Protein AF-A0A2H3DL60-F1 (afdb_monomer_lite)

Secondary structure (DSSP, 8-state):
-----SEEEEE--S--S-HHHHHHHHHHH-TTEEEEE-SSTT---EEEEEEPSSTT-EEEEEEE-TTGGGPPPPPSTTPEEEE-SSSS-EEEE--HHHHHHHHHHHHHHHHH-S-HHHHTTHHHHHHHHHHHHHHHHH-TT-----TTS-HHHHHHHHHHHHHHHHH-GGGHHHHTT---GGGSSS--

Foldseek 3Di:
DPDDAQADEDEDPPDPDDQQRVLVVVCVVDVQKDWDCDPPPPDPHTWIWGHDPDDPRIHTYHYDYDPVLPQHHDDPVQFDWDQDPVDNDIDTDDQLVSVLLSLLSQLVCLCPDPDPVSVVCNVVSLVVNLVSLVVVQPPPPRDDPDPRPDVVSVVSSVVSVVVSCVVVVVCVVSVVVDDYPPPPPPDD

Organism: Armillaria gallica (NCBI:txid47427)

Structure (mmCIF, N/CA/C/O backbone):
data_AF-A0A2H3DL60-F1
#
_entry.id   AF-A0A2H3DL60-F1
#
loop_
_atom_site.group_PDB
_atom_site.id
_atom_site.type_symbol
_atom_site.label_atom_id
_atom_site.label_alt_id
_atom_site.label_comp_id
_atom_site.label_asym_id
_atom_site.label_entity_id
_atom_site.label_seq_id
_atom_site.pdbx_PDB_ins_code
_atom_site.Cartn_x
_atom_site.Cartn_y
_atom_site.Ca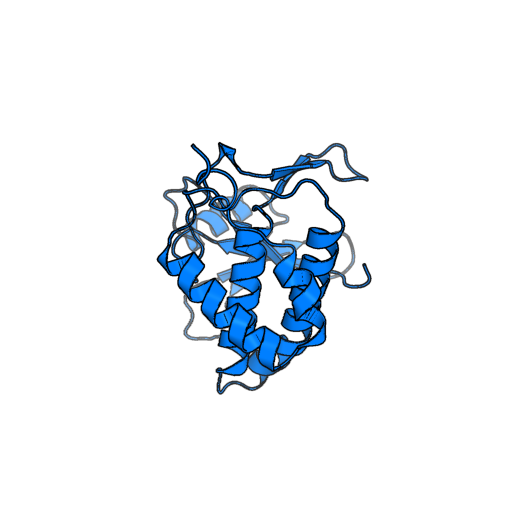rtn_z
_atom_site.occupancy
_atom_site.B_iso_or_equiv
_atom_site.auth_seq_id
_atom_site.auth_comp_id
_atom_site.auth_asym_id
_atom_site.auth_atom_id
_atom_site.pdbx_PDB_model_num
ATOM 1 N N . MET A 1 1 ? -1.488 18.584 3.790 1.00 51.38 1 MET A N 1
ATOM 2 C CA . MET A 1 1 ? -0.685 17.349 3.630 1.00 51.38 1 MET A CA 1
ATOM 3 C C . MET A 1 1 ? 0.784 17.729 3.718 1.00 51.38 1 MET A C 1
ATOM 5 O O . MET A 1 1 ? 1.176 18.610 2.969 1.00 51.38 1 MET A O 1
ATOM 9 N N . SER A 1 2 ? 1.575 17.140 4.623 1.00 56.19 2 SER A N 1
ATOM 10 C CA . SER A 1 2 ? 2.986 17.537 4.830 1.00 56.19 2 SER A CA 1
ATOM 11 C C . SER A 1 2 ? 4.016 16.421 4.609 1.00 56.19 2 SER A C 1
ATOM 13 O O . SER A 1 2 ? 5.202 16.652 4.831 1.00 56.19 2 SER A O 1
ATOM 15 N N . ARG A 1 3 ? 3.617 15.224 4.145 1.00 69.06 3 ARG A N 1
ATOM 16 C CA . ARG A 1 3 ? 4.572 14.147 3.828 1.00 69.06 3 ARG A CA 1
ATOM 17 C C . ARG A 1 3 ? 4.707 13.916 2.329 1.00 69.06 3 ARG A C 1
ATOM 19 O O . ARG A 1 3 ? 3.711 13.800 1.622 1.00 69.06 3 ARG A O 1
ATOM 26 N N . SER A 1 4 ? 5.948 13.774 1.875 1.00 73.00 4 SER A N 1
ATOM 27 C CA . SER A 1 4 ? 6.250 13.245 0.546 1.00 73.00 4 SER A CA 1
ATOM 28 C C . SER A 1 4 ? 6.318 11.716 0.631 1.00 73.00 4 SER A C 1
ATOM 30 O O . SER A 1 4 ? 7.104 11.204 1.430 1.00 73.00 4 SER A O 1
ATOM 32 N N . PRO A 1 5 ? 5.482 10.964 -0.106 1.00 76.25 5 PRO A N 1
ATOM 33 C CA . PRO A 1 5 ? 5.603 9.511 -0.164 1.00 76.25 5 PRO A CA 1
ATOM 34 C C . PRO A 1 5 ? 6.917 9.109 -0.850 1.00 76.25 5 PRO A C 1
ATOM 36 O O . PRO A 1 5 ? 7.325 9.726 -1.833 1.00 76.25 5 PRO A O 1
ATOM 39 N N . ASN A 1 6 ? 7.571 8.069 -0.328 1.00 82.81 6 ASN A N 1
ATOM 40 C CA . ASN A 1 6 ? 8.827 7.538 -0.876 1.00 82.81 6 ASN A CA 1
ATOM 41 C C . ASN A 1 6 ? 8.595 6.364 -1.842 1.00 82.81 6 ASN A C 1
ATOM 43 O O . ASN A 1 6 ? 9.491 5.975 -2.598 1.00 82.81 6 ASN A O 1
ATOM 47 N N . ASP A 1 7 ? 7.389 5.806 -1.812 1.00 90.00 7 ASP A N 1
ATOM 48 C CA . ASP A 1 7 ? 6.984 4.605 -2.521 1.00 90.00 7 ASP A CA 1
ATOM 49 C C . ASP A 1 7 ? 5.577 4.745 -3.114 1.00 90.00 7 ASP A C 1
ATOM 51 O O . ASP A 1 7 ? 4.727 5.482 -2.605 1.00 90.00 7 ASP A O 1
ATOM 55 N N . ILE A 1 8 ? 5.345 4.012 -4.201 1.00 91.31 8 ILE A N 1
ATOM 56 C CA . ILE A 1 8 ? 4.039 3.829 -4.829 1.00 91.31 8 ILE A CA 1
ATOM 57 C C . ILE A 1 8 ? 3.714 2.339 -4.806 1.00 91.31 8 ILE A C 1
ATOM 59 O O . ILE A 1 8 ? 4.507 1.513 -5.253 1.00 91.31 8 ILE A O 1
ATOM 63 N N . ASN A 1 9 ? 2.515 2.005 -4.332 1.00 92.12 9 ASN A N 1
ATOM 64 C CA . ASN A 1 9 ? 1.983 0.648 -4.353 1.00 92.12 9 ASN A CA 1
ATOM 65 C C . ASN A 1 9 ? 0.899 0.572 -5.432 1.00 92.12 9 ASN A C 1
ATOM 67 O O . ASN A 1 9 ? -0.096 1.293 -5.360 1.00 92.12 9 ASN A O 1
ATOM 71 N N . MET A 1 10 ? 1.091 -0.287 -6.430 1.00 93.69 10 MET A N 1
ATOM 72 C CA . MET A 1 10 ? 0.157 -0.481 -7.536 1.00 93.69 10 MET A CA 1
ATOM 73 C C 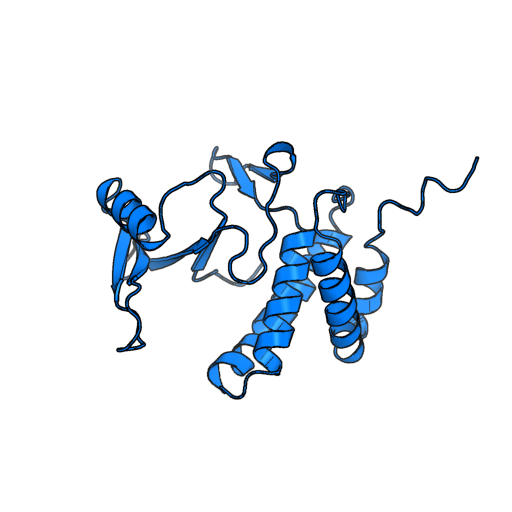. MET A 1 10 ? -0.463 -1.869 -7.445 1.00 93.69 10 MET A C 1
ATOM 75 O O . MET A 1 10 ? 0.239 -2.874 -7.553 1.00 93.69 10 MET A O 1
ATOM 79 N N . LEU A 1 11 ? -1.783 -1.926 -7.274 1.00 93.56 11 LEU A N 1
ATOM 80 C CA . LEU A 1 11 ? -2.527 -3.173 -7.405 1.00 93.56 11 LEU A CA 1
ATOM 81 C C . LEU A 1 11 ? -2.729 -3.477 -8.890 1.00 93.56 11 LEU A C 1
ATOM 83 O O . LEU A 1 11 ? -3.389 -2.720 -9.599 1.00 93.56 11 LEU A O 1
ATOM 87 N N . VAL A 1 12 ? -2.168 -4.587 -9.351 1.00 94.12 12 VAL A N 1
ATOM 88 C CA . VAL A 1 12 ? -2.266 -5.038 -10.736 1.00 94.12 12 VAL A CA 1
ATOM 89 C C . VAL A 1 12 ? -3.373 -6.085 -10.834 1.00 94.12 12 VAL A C 1
ATOM 91 O O . VAL A 1 12 ? -3.362 -7.093 -10.127 1.00 94.12 12 VAL A O 1
ATOM 94 N N . LEU A 1 13 ? -4.344 -5.842 -11.711 1.00 91.62 13 LEU A N 1
ATOM 95 C CA . LEU A 1 13 ? -5.509 -6.703 -11.918 1.00 91.62 13 LEU A CA 1
ATOM 96 C C . LEU A 1 13 ? -5.406 -7.424 -13.268 1.00 91.62 13 LEU A C 1
ATOM 98 O O . LEU A 1 13 ? -4.874 -6.869 -14.224 1.00 91.62 13 LEU A O 1
ATOM 102 N N . GLY A 1 14 ? -5.925 -8.655 -13.349 1.00 86.06 14 GLY A N 1
ATOM 103 C CA . GLY A 1 14 ? -6.066 -9.389 -14.619 1.00 86.06 14 GLY A CA 1
ATOM 104 C C . GLY A 1 14 ? -4.755 -9.811 -15.294 1.00 86.06 14 GLY A C 1
ATOM 105 O O . GLY A 1 14 ? -4.746 -10.081 -16.489 1.00 86.06 14 GLY A O 1
ATOM 106 N N . CYS A 1 15 ? -3.648 -9.858 -14.554 1.00 85.25 15 CYS A N 1
ATOM 107 C CA . CYS A 1 15 ? -2.331 -10.195 -15.085 1.00 85.25 15 CYS A CA 1
ATOM 108 C C . CYS A 1 15 ? -1.992 -11.673 -14.842 1.00 85.25 15 CYS A C 1
ATOM 110 O O . CYS A 1 15 ? -2.172 -12.167 -13.730 1.00 85.25 15 CYS A O 1
ATOM 112 N N . SER A 1 16 ? -1.470 -12.361 -15.861 1.00 89.69 16 SER A N 1
ATOM 113 C CA . SER A 1 16 ? -0.959 -13.738 -15.761 1.00 89.69 16 SER A CA 1
ATOM 114 C C . SER A 1 16 ? 0.547 -13.814 -15.478 1.00 89.69 16 SER A C 1
ATOM 116 O O . SER A 1 16 ? 1.078 -14.897 -15.236 1.00 89.69 16 SER A O 1
ATOM 118 N N . PHE A 1 17 ? 1.255 -12.680 -15.503 1.00 93.31 17 PHE A N 1
ATOM 119 C CA . PHE A 1 17 ? 2.686 -12.632 -15.216 1.00 93.31 17 PHE A CA 1
ATOM 120 C C . PHE A 1 17 ? 2.966 -12.731 -13.716 1.00 93.31 17 PHE A C 1
ATOM 122 O O . PHE A 1 17 ? 2.233 -12.196 -12.884 1.00 93.31 17 PHE A O 1
ATOM 129 N N . THR A 1 18 ? 4.101 -13.338 -13.369 1.00 92.62 18 THR A N 1
ATOM 130 C CA . THR A 1 18 ? 4.651 -13.238 -12.011 1.00 92.62 18 THR A CA 1
ATOM 131 C C . THR A 1 18 ? 5.105 -11.804 -11.720 1.00 92.62 18 THR A C 1
ATOM 133 O O . THR A 1 18 ? 5.320 -11.007 -12.638 1.00 92.62 18 THR A O 1
ATOM 136 N N . GLN A 1 19 ? 5.302 -11.462 -10.439 1.00 92.88 19 GLN A N 1
ATOM 137 C CA . GLN A 1 19 ? 5.755 -10.113 -10.062 1.00 92.88 19 GLN A CA 1
ATOM 138 C C . GLN A 1 19 ? 7.098 -9.781 -10.719 1.00 92.88 19 GLN A C 1
ATOM 140 O O . GLN A 1 19 ? 7.275 -8.680 -11.231 1.00 92.88 19 GLN A O 1
ATOM 145 N N . GLU A 1 20 ? 8.033 -10.733 -10.742 1.00 93.88 20 GLU A N 1
ATOM 146 C CA . GLU A 1 20 ? 9.354 -10.529 -11.342 1.00 93.88 20 GLU A CA 1
ATOM 147 C C . GLU A 1 20 ? 9.292 -10.401 -12.864 1.00 93.88 20 GLU A C 1
ATOM 149 O O . GLU A 1 20 ? 9.993 -9.565 -13.433 1.00 93.88 20 GLU A O 1
ATOM 154 N N . GLU A 1 21 ? 8.430 -11.171 -13.529 1.00 95.50 21 GLU A N 1
ATOM 155 C CA . GLU A 1 21 ? 8.254 -11.062 -14.977 1.00 95.50 21 GLU A CA 1
ATOM 156 C C . GLU A 1 21 ? 7.638 -9.714 -15.366 1.00 95.50 21 GLU A C 1
ATOM 158 O O . GLU A 1 21 ? 8.138 -9.028 -16.260 1.00 95.50 21 GLU A O 1
ATOM 163 N N . LEU A 1 22 ? 6.611 -9.270 -14.635 1.00 96.12 22 LEU A N 1
ATOM 164 C CA . LEU A 1 22 ? 6.003 -7.964 -14.865 1.00 96.12 22 LEU A CA 1
ATOM 165 C C . LEU A 1 22 ? 7.008 -6.825 -14.640 1.00 96.12 22 LEU A C 1
ATOM 167 O O . LEU A 1 22 ? 7.087 -5.905 -15.452 1.00 96.12 22 LEU A O 1
ATOM 171 N N . LYS A 1 23 ? 7.826 -6.904 -13.585 1.00 96.56 23 LYS A N 1
ATOM 172 C CA . LYS A 1 23 ? 8.898 -5.933 -13.324 1.00 96.56 23 LYS A CA 1
ATOM 173 C C . LYS A 1 23 ? 9.885 -5.832 -14.489 1.00 96.56 23 LYS A C 1
ATOM 175 O O . LYS A 1 23 ? 10.227 -4.723 -14.891 1.00 96.56 23 LYS A O 1
ATOM 180 N N . ARG A 1 24 ? 10.328 -6.963 -15.055 1.00 96.81 24 ARG A N 1
ATOM 181 C CA . ARG A 1 24 ? 11.231 -6.970 -16.224 1.00 96.81 24 ARG A CA 1
ATOM 182 C C . ARG A 1 24 ? 10.587 -6.309 -17.437 1.00 96.81 24 ARG A C 1
ATOM 184 O O . ARG A 1 24 ? 11.242 -5.516 -18.104 1.00 96.81 24 ARG A O 1
ATOM 191 N N . ARG A 1 25 ? 9.303 -6.579 -17.683 1.00 96.56 25 ARG A N 1
ATOM 192 C CA . ARG A 1 25 ? 8.546 -5.963 -18.783 1.00 96.56 25 ARG A CA 1
ATOM 193 C C . ARG A 1 25 ? 8.404 -4.456 -18.619 1.00 96.56 25 ARG A C 1
ATOM 195 O O . ARG A 1 25 ? 8.605 -3.733 -19.586 1.00 96.56 25 ARG A O 1
ATOM 202 N N . VAL A 1 26 ? 8.126 -3.976 -17.406 1.00 96.75 26 VAL A N 1
ATOM 203 C CA . VAL A 1 26 ? 8.063 -2.534 -17.111 1.00 96.75 26 VAL A CA 1
ATOM 204 C C . VAL A 1 26 ? 9.403 -1.850 -17.403 1.00 96.75 26 VAL A C 1
ATOM 206 O O . VAL A 1 26 ? 9.423 -0.805 -18.047 1.00 96.75 26 VAL A O 1
ATOM 209 N N . VAL A 1 27 ? 10.521 -2.456 -16.992 1.00 97.62 27 VAL A N 1
ATOM 210 C CA . VAL A 1 27 ? 11.871 -1.931 -17.273 1.00 97.62 27 VAL A CA 1
ATOM 211 C C . VAL A 1 27 ? 12.195 -1.952 -18.765 1.00 97.62 27 VAL A C 1
ATOM 213 O O . VAL A 1 27 ? 12.752 -0.988 -19.279 1.00 97.62 27 VAL A O 1
ATOM 216 N N . ALA A 1 28 ? 11.830 -3.026 -19.468 1.00 97.62 28 ALA A N 1
ATOM 217 C CA . ALA A 1 28 ? 12.034 -3.130 -20.911 1.00 97.62 28 ALA A CA 1
ATOM 218 C C . ALA A 1 28 ? 11.205 -2.096 -21.691 1.00 97.62 28 ALA A C 1
ATOM 220 O O . ALA A 1 28 ? 11.668 -1.572 -22.698 1.00 97.62 28 ALA A O 1
ATOM 221 N N . ALA A 1 29 ? 9.997 -1.782 -21.216 1.00 97.50 29 ALA A N 1
ATOM 222 C CA . ALA A 1 29 ? 9.111 -0.811 -21.848 1.00 97.50 29 ALA A CA 1
ATOM 223 C C . ALA A 1 29 ? 9.515 0.647 -21.576 1.00 97.50 29 ALA A C 1
ATOM 225 O O . ALA A 1 29 ? 9.212 1.526 -22.379 1.00 97.50 29 ALA A O 1
ATOM 226 N N . ASN A 1 30 ? 10.160 0.932 -20.440 1.00 96.88 30 ASN A N 1
ATOM 227 C CA . ASN A 1 30 ? 10.539 2.290 -20.073 1.00 96.88 30 ASN A CA 1
ATOM 228 C C . ASN A 1 30 ? 11.826 2.313 -19.237 1.00 96.88 30 ASN A C 1
ATOM 230 O O . ASN A 1 30 ? 11.851 1.909 -18.073 1.00 96.88 30 ASN A O 1
ATOM 234 N N . VAL A 1 31 ? 12.874 2.896 -19.824 1.00 95.12 31 VAL A N 1
ATOM 235 C CA . VAL A 1 31 ? 14.224 2.987 -19.249 1.00 95.12 31 VAL A CA 1
ATOM 236 C C . VAL A 1 31 ? 14.312 3.815 -17.965 1.00 95.12 31 VAL A C 1
ATOM 238 O O . VAL A 1 31 ? 15.310 3.726 -17.254 1.00 95.12 31 VAL A O 1
ATOM 241 N N . SER A 1 32 ? 13.293 4.612 -17.631 1.00 96.31 32 SER A N 1
ATOM 242 C CA . SER A 1 32 ? 13.212 5.315 -16.343 1.00 96.31 32 SER A CA 1
ATOM 243 C C . SER A 1 32 ? 12.976 4.358 -15.177 1.00 96.31 32 SER A C 1
ATOM 245 O O . SER A 1 32 ? 13.286 4.704 -14.035 1.00 96.31 32 SER A O 1
ATOM 247 N N . PHE A 1 33 ? 12.476 3.151 -15.445 1.00 97.56 33 PHE A N 1
ATOM 248 C CA . PHE A 1 33 ? 12.380 2.087 -14.458 1.00 97.56 33 PHE A CA 1
ATOM 249 C C . PHE A 1 33 ? 13.656 1.246 -14.422 1.00 97.56 33 PHE A C 1
ATOM 251 O O . PHE A 1 33 ? 14.317 1.029 -15.434 1.00 97.56 33 PHE A O 1
ATOM 258 N N . TYR A 1 34 ? 14.007 0.748 -13.240 1.00 97.50 34 TYR A N 1
ATOM 259 C CA . TYR A 1 34 ? 15.161 -0.127 -13.054 1.00 97.50 34 TYR A CA 1
ATOM 260 C C . TYR A 1 34 ? 14.987 -1.036 -11.832 1.00 97.50 34 TYR A C 1
ATOM 262 O O . TYR A 1 34 ? 14.135 -0.802 -10.974 1.00 97.50 34 TYR A O 1
ATOM 270 N N . LEU A 1 35 ? 15.792 -2.100 -11.765 1.00 97.19 35 LEU A N 1
ATOM 271 C CA . LEU A 1 35 ? 15.727 -3.107 -10.705 1.00 97.19 35 LEU A CA 1
ATOM 272 C C . LEU A 1 35 ? 16.965 -3.061 -9.819 1.00 97.19 35 LEU A C 1
ATOM 274 O O . LEU A 1 35 ? 18.087 -3.005 -10.315 1.00 97.19 35 LEU A O 1
ATOM 278 N N . ILE A 1 36 ? 16.753 -3.164 -8.510 1.00 95.69 36 ILE A N 1
ATOM 279 C CA . ILE A 1 36 ? 17.814 -3.307 -7.507 1.00 95.69 36 ILE A CA 1
ATOM 280 C C . ILE A 1 36 ? 17.598 -4.627 -6.764 1.00 95.69 36 ILE A C 1
ATOM 282 O O . ILE A 1 36 ? 16.463 -4.963 -6.426 1.00 95.69 36 ILE A O 1
ATOM 286 N N . ALA A 1 37 ? 18.662 -5.391 -6.512 1.00 94.12 37 ALA A N 1
ATOM 287 C CA . ALA A 1 37 ? 18.569 -6.603 -5.698 1.00 94.12 37 ALA A CA 1
ATOM 288 C C . ALA A 1 37 ? 18.046 -6.286 -4.285 1.00 94.12 37 ALA A C 1
ATOM 290 O O . ALA A 1 37 ? 18.271 -5.197 -3.750 1.00 94.12 37 ALA A O 1
ATOM 291 N N . SER A 1 38 ? 17.319 -7.224 -3.677 1.00 90.56 38 SER A N 1
ATOM 292 C CA . SER A 1 38 ? 16.885 -7.066 -2.289 1.00 90.56 38 SER A CA 1
ATOM 293 C C . SER A 1 38 ? 18.088 -6.920 -1.350 1.00 90.56 38 SER A C 1
ATOM 295 O O . SER A 1 38 ? 19.140 -7.512 -1.572 1.00 90.56 38 SER A O 1
ATOM 297 N N . LYS A 1 39 ? 17.917 -6.168 -0.255 1.00 88.25 39 LYS A N 1
ATOM 298 C CA . LYS A 1 39 ? 18.921 -6.108 0.823 1.00 88.25 39 LYS A CA 1
ATOM 299 C C . LYS A 1 39 ? 19.087 -7.453 1.538 1.00 88.25 39 LYS A C 1
ATOM 301 O O . LYS A 1 39 ? 20.101 -7.675 2.187 1.00 88.25 39 LYS A O 1
ATOM 306 N N . ASN A 1 40 ? 18.081 -8.325 1.462 1.00 87.00 40 ASN A N 1
ATOM 307 C CA . ASN A 1 40 ? 18.187 -9.687 1.963 1.00 87.00 40 ASN A CA 1
ATOM 308 C C . ASN A 1 40 ? 18.935 -10.537 0.931 1.00 87.00 40 ASN A C 1
ATOM 310 O O . ASN A 1 40 ? 18.403 -10.783 -0.148 1.00 87.00 40 ASN A O 1
ATOM 314 N N . ILE A 1 41 ? 20.128 -11.011 1.284 1.00 85.38 41 ILE A N 1
ATOM 315 C CA . ILE A 1 41 ? 20.984 -11.818 0.402 1.00 85.38 41 ILE A CA 1
ATOM 316 C C . ILE A 1 41 ? 20.339 -13.141 -0.039 1.00 85.38 41 ILE A C 1
ATOM 318 O O . ILE A 1 41 ? 20.702 -13.676 -1.080 1.00 85.38 41 ILE A O 1
ATOM 322 N N . TYR A 1 42 ? 19.359 -13.644 0.715 1.00 90.12 42 TYR A N 1
ATOM 323 C CA . TYR A 1 42 ? 18.624 -14.870 0.389 1.00 90.12 42 TYR A CA 1
ATOM 324 C C . TYR A 1 42 ? 17.367 -14.612 -0.449 1.00 90.12 42 TYR A C 1
ATOM 326 O O . TYR A 1 42 ? 16.699 -15.551 -0.879 1.00 90.12 42 TYR A O 1
ATOM 334 N N . ALA A 1 43 ? 16.996 -13.348 -0.663 1.00 88.44 43 ALA A N 1
ATOM 335 C CA . ALA A 1 43 ? 15.829 -13.018 -1.461 1.00 88.44 43 ALA A CA 1
ATOM 336 C C . ALA A 1 43 ? 16.164 -13.065 -2.956 1.00 88.44 43 ALA A C 1
ATOM 338 O O . ALA A 1 43 ? 17.034 -12.349 -3.443 1.00 88.44 43 ALA A O 1
ATOM 339 N N . THR A 1 44 ? 15.401 -13.862 -3.699 1.00 89.94 44 THR A N 1
ATOM 340 C CA . THR A 1 44 ? 15.538 -14.009 -5.156 1.00 89.94 44 THR A CA 1
ATOM 341 C C . THR A 1 44 ? 14.830 -12.905 -5.946 1.00 89.94 44 THR A C 1
ATOM 343 O O . THR A 1 44 ? 15.013 -12.794 -7.158 1.00 89.94 44 THR A O 1
ATOM 346 N N . TYR A 1 45 ? 14.026 -12.072 -5.275 1.00 90.56 45 TYR A N 1
ATOM 347 C CA . TYR A 1 45 ? 13.279 -10.989 -5.907 1.00 90.56 45 TYR A CA 1
ATOM 348 C C . TYR A 1 45 ? 14.112 -9.709 -6.043 1.00 90.56 45 TYR A C 1
ATOM 350 O O . TYR A 1 45 ? 14.961 -9.391 -5.203 1.00 90.56 45 TYR A O 1
ATOM 358 N N . LYS A 1 46 ? 13.804 -8.913 -7.071 1.00 94.38 46 LYS A N 1
ATOM 359 C CA . LYS A 1 46 ? 14.341 -7.557 -7.235 1.00 94.38 46 LYS A CA 1
ATOM 360 C C . LYS A 1 46 ? 13.288 -6.503 -6.900 1.00 94.38 46 LYS A C 1
ATOM 362 O O . LYS A 1 46 ? 12.086 -6.695 -7.080 1.00 94.38 46 LYS A O 1
ATOM 367 N N . VAL A 1 47 ? 13.734 -5.364 -6.390 1.00 95.38 47 VAL A N 1
ATOM 368 C CA . VAL A 1 47 ? 12.893 -4.204 -6.088 1.00 95.38 47 VAL A CA 1
ATOM 369 C C . VAL A 1 47 ? 12.856 -3.298 -7.312 1.00 95.38 47 VAL A C 1
ATOM 371 O O . VAL A 1 47 ? 13.909 -2.947 -7.843 1.00 95.38 47 VAL A O 1
ATOM 374 N N . LEU A 1 48 ? 11.655 -2.926 -7.752 1.00 97.56 48 LEU A N 1
ATOM 375 C CA . LEU A 1 48 ? 11.452 -2.000 -8.862 1.00 97.56 48 LEU A CA 1
ATOM 376 C C . LEU A 1 48 ? 11.528 -0.557 -8.361 1.00 97.56 48 LEU A C 1
ATOM 378 O O . LEU A 1 48 ? 10.944 -0.205 -7.335 1.00 97.56 48 LEU A O 1
ATOM 382 N N . TRP A 1 49 ? 12.253 0.268 -9.103 1.00 97.06 49 TRP A N 1
ATOM 383 C CA . TRP A 1 49 ? 12.442 1.685 -8.836 1.00 97.06 49 TRP A CA 1
ATOM 384 C C . TRP A 1 49 ? 12.145 2.503 -10.085 1.00 97.06 49 TRP A C 1
ATOM 386 O O . TRP A 1 49 ? 12.387 2.050 -11.202 1.00 97.06 49 TRP A O 1
ATOM 396 N N . TYR A 1 50 ? 11.655 3.721 -9.883 1.00 96.50 50 TYR A N 1
ATOM 397 C CA . TYR A 1 50 ? 11.446 4.724 -10.919 1.00 96.50 50 TYR A CA 1
ATOM 398 C C . TYR A 1 50 ? 12.356 5.929 -10.675 1.00 96.50 50 TYR A C 1
ATOM 400 O O . TYR A 1 50 ? 12.403 6.454 -9.558 1.00 96.50 50 TYR A O 1
ATOM 408 N N . ARG A 1 51 ? 13.071 6.382 -11.709 1.00 95.44 51 ARG A N 1
ATOM 409 C CA . ARG A 1 51 ? 13.903 7.592 -11.651 1.00 95.44 51 ARG A CA 1
ATOM 410 C C . ARG A 1 51 ? 13.019 8.833 -11.696 1.00 95.44 51 ARG A C 1
ATOM 412 O O . ARG A 1 51 ? 12.307 9.064 -12.668 1.00 95.44 51 ARG A O 1
ATOM 419 N N . LEU A 1 52 ? 13.085 9.641 -10.643 1.00 92.81 52 LEU A N 1
ATOM 420 C CA . LEU A 1 52 ? 12.396 10.927 -10.593 1.00 92.81 52 LEU A CA 1
ATOM 421 C C . LEU A 1 52 ? 13.298 12.021 -11.183 1.00 92.81 52 LEU A C 1
ATOM 423 O O . LEU A 1 52 ? 14.519 11.928 -11.043 1.00 92.81 52 LEU A O 1
ATOM 427 N N . PRO A 1 53 ? 12.727 13.086 -11.773 1.00 90.19 53 PRO A N 1
ATOM 428 C CA . PRO A 1 53 ? 13.503 14.257 -12.158 1.00 90.19 53 PRO A CA 1
ATOM 429 C C . PRO A 1 53 ? 14.289 14.837 -10.970 1.00 90.19 53 PRO A C 1
ATOM 431 O O . PRO A 1 53 ? 13.765 14.968 -9.856 1.00 90.19 53 PRO A O 1
ATOM 434 N N . GLY A 1 54 ? 15.543 15.212 -11.228 1.00 89.44 54 GLY A N 1
ATOM 435 C CA . GLY A 1 54 ? 16.468 15.770 -10.240 1.00 89.44 54 GLY A CA 1
ATOM 436 C C . GLY A 1 54 ? 17.576 14.806 -9.806 1.00 89.44 54 GLY A C 1
ATOM 437 O O . GLY A 1 54 ? 17.551 13.606 -10.078 1.00 89.44 54 GLY A O 1
ATOM 438 N N . TYR A 1 55 ? 18.589 15.348 -9.129 1.00 88.50 55 TYR A N 1
ATOM 439 C CA . TYR A 1 55 ? 19.798 14.601 -8.783 1.00 88.50 55 TYR A CA 1
ATOM 440 C C . TYR A 1 55 ? 19.519 13.469 -7.786 1.00 88.50 55 TYR A C 1
ATOM 442 O O . TYR A 1 55 ? 19.046 13.712 -6.677 1.00 88.50 55 TYR A O 1
ATOM 450 N N . ARG A 1 56 ? 19.839 12.227 -8.186 1.00 86.19 56 ARG A N 1
ATOM 451 C CA . ARG A 1 56 ? 19.730 11.000 -7.367 1.00 86.19 56 ARG A CA 1
ATOM 452 C C . ARG A 1 56 ? 18.355 10.785 -6.719 1.00 86.19 56 ARG A C 1
ATOM 454 O O . ARG A 1 56 ? 18.252 10.166 -5.662 1.00 86.19 56 ARG A O 1
ATOM 461 N N . ARG A 1 57 ? 17.285 11.266 -7.355 1.00 91.44 57 ARG A N 1
ATOM 462 C CA . ARG A 1 57 ? 15.919 11.057 -6.869 1.00 91.44 57 ARG A CA 1
ATOM 463 C C . ARG A 1 57 ? 15.320 9.804 -7.484 1.00 91.44 57 ARG A C 1
ATOM 465 O O . ARG A 1 57 ? 15.402 9.570 -8.689 1.00 91.44 57 ARG A O 1
ATOM 472 N N . SER A 1 58 ? 14.707 8.969 -6.658 1.00 93.50 58 SER A N 1
ATOM 473 C CA . SER A 1 58 ? 14.052 7.745 -7.114 1.00 93.50 58 SER A CA 1
ATOM 474 C C . SER A 1 58 ? 12.907 7.374 -6.184 1.00 93.50 58 SER A C 1
ATOM 476 O O . SER A 1 58 ? 12.925 7.725 -5.006 1.00 93.50 58 SER A O 1
ATOM 478 N N . CYS A 1 59 ? 11.914 6.678 -6.723 1.00 93.88 59 CYS A N 1
ATOM 479 C CA . CYS A 1 59 ? 10.755 6.197 -5.986 1.00 93.88 59 CYS A CA 1
ATOM 480 C C . CYS A 1 59 ? 10.683 4.678 -6.097 1.00 93.88 59 CYS A C 1
ATOM 482 O O . CYS A 1 59 ? 10.846 4.128 -7.189 1.00 93.88 59 CYS A O 1
ATOM 484 N N . LYS A 1 60 ? 10.452 4.000 -4.974 1.00 95.19 60 LYS A N 1
ATOM 485 C CA . LYS A 1 60 ? 10.199 2.560 -4.980 1.00 95.19 60 LYS A CA 1
ATOM 486 C C . LYS A 1 60 ? 8.804 2.299 -5.551 1.00 95.19 60 LYS A C 1
ATOM 488 O O . LYS A 1 60 ? 7.856 2.986 -5.186 1.00 95.19 60 LYS A O 1
ATOM 493 N N . VAL A 1 61 ? 8.671 1.295 -6.412 1.00 96.25 61 VAL A N 1
ATOM 494 C CA . VAL A 1 61 ? 7.385 0.904 -6.998 1.00 96.25 61 VAL A CA 1
ATOM 495 C C . VAL A 1 61 ? 7.100 -0.553 -6.659 1.00 96.25 61 VAL A C 1
ATOM 497 O O . VAL A 1 61 ? 7.785 -1.462 -7.126 1.00 96.25 61 VAL A O 1
ATOM 500 N N . ASP A 1 62 ? 6.083 -0.782 -5.839 1.00 94.31 62 ASP A N 1
ATOM 501 C CA . ASP A 1 62 ? 5.622 -2.116 -5.478 1.00 94.31 62 ASP A CA 1
ATOM 502 C C . ASP A 1 62 ? 4.451 -2.516 -6.381 1.00 94.31 62 ASP A C 1
ATOM 504 O O . ASP A 1 62 ? 3.381 -1.910 -6.347 1.00 94.31 62 ASP A O 1
ATOM 508 N N . LEU A 1 63 ? 4.659 -3.549 -7.200 1.00 94.56 63 LEU A N 1
ATOM 509 C CA . LEU A 1 63 ? 3.610 -4.161 -8.018 1.00 94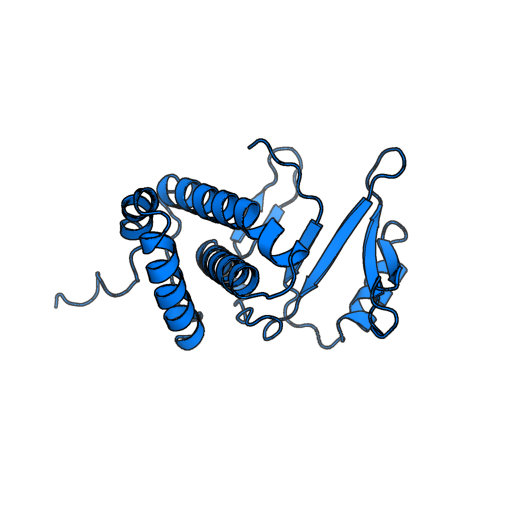.56 63 LEU A CA 1
ATOM 510 C C . LEU A 1 63 ? 2.987 -5.307 -7.227 1.00 94.56 63 LEU A C 1
ATOM 512 O O . LEU A 1 63 ? 3.636 -6.329 -7.003 1.00 94.56 63 LEU A O 1
ATOM 516 N N . LEU A 1 64 ? 1.751 -5.132 -6.778 1.00 93.56 64 LEU A N 1
ATOM 517 C CA . LEU A 1 64 ? 1.047 -6.055 -5.895 1.00 93.56 64 LEU A CA 1
ATOM 518 C C . LEU A 1 64 ? -0.076 -6.755 -6.653 1.00 93.56 64 LEU A C 1
ATOM 520 O O . LEU A 1 64 ? -0.740 -6.146 -7.487 1.00 93.56 64 LEU A O 1
ATOM 524 N N . PHE A 1 65 ? -0.307 -8.025 -6.334 1.00 93.50 65 PHE A N 1
ATOM 525 C CA . PHE A 1 65 ? -1.426 -8.795 -6.872 1.00 93.50 65 PHE A CA 1
ATOM 526 C C . PHE A 1 65 ? -2.426 -9.130 -5.764 1.00 93.50 65 PHE A C 1
ATOM 528 O O . PHE A 1 65 ? -2.019 -9.283 -4.607 1.00 93.50 65 PHE A O 1
ATOM 535 N N . PRO A 1 66 ? -3.720 -9.287 -6.095 1.00 92.50 66 PRO A N 1
ATOM 536 C CA . PRO A 1 66 ? -4.693 -9.841 -5.163 1.00 92.50 66 PRO A CA 1
ATOM 537 C C . PRO A 1 66 ? -4.221 -11.170 -4.556 1.00 92.50 66 PRO A C 1
ATOM 539 O O . PRO A 1 66 ? -3.586 -11.979 -5.228 1.00 92.50 66 PRO A O 1
ATOM 542 N N . GLY A 1 67 ? -4.534 -11.390 -3.282 1.00 88.75 67 GLY A N 1
ATOM 543 C CA . GLY A 1 67 ? -4.110 -12.558 -2.505 1.00 88.75 67 GLY A CA 1
ATOM 544 C C . GLY A 1 67 ? -2.740 -12.404 -1.836 1.00 88.75 67 GLY A C 1
ATOM 545 O O . GLY A 1 67 ? -2.504 -13.007 -0.793 1.00 88.75 67 GLY A O 1
ATOM 546 N N . ILE A 1 68 ? -1.859 -11.542 -2.351 1.00 88.06 68 ILE A N 1
ATOM 547 C CA . ILE A 1 68 ? -0.584 -11.225 -1.694 1.00 88.06 68 ILE A CA 1
ATOM 548 C C . ILE A 1 68 ? -0.844 -10.227 -0.560 1.00 88.06 68 ILE A C 1
ATOM 550 O O . ILE A 1 68 ? -1.571 -9.255 -0.743 1.00 88.06 68 ILE A O 1
ATOM 554 N N . MET A 1 69 ? -0.260 -10.464 0.622 1.00 86.12 69 MET A N 1
ATOM 555 C CA . MET A 1 69 ? -0.458 -9.635 1.828 1.00 86.12 69 MET A CA 1
ATOM 556 C C . MET A 1 69 ? -1.938 -9.442 2.214 1.00 86.12 69 MET A C 1
ATOM 558 O O . MET A 1 69 ? -2.314 -8.410 2.770 1.00 86.12 69 MET A O 1
ATOM 562 N N . ASN A 1 70 ? -2.787 -10.436 1.929 1.00 90.38 70 ASN A N 1
ATOM 563 C CA . ASN A 1 70 ? -4.237 -10.393 2.152 1.00 90.38 70 ASN A CA 1
ATOM 564 C C . ASN A 1 70 ? -4.972 -9.287 1.374 1.00 90.38 70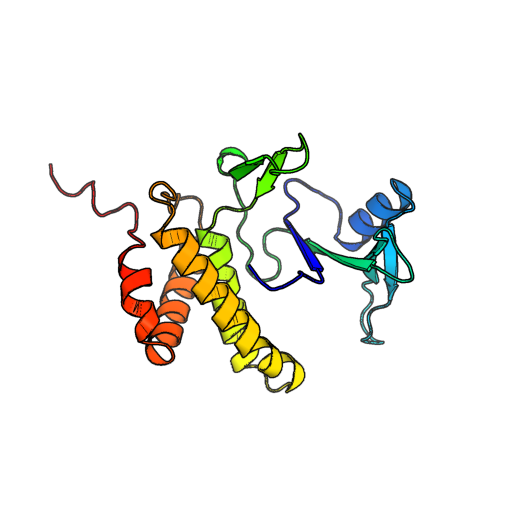 ASN A C 1
ATOM 566 O O . ASN A 1 70 ? -6.082 -8.909 1.746 1.00 90.38 70 ASN A O 1
ATOM 570 N N . ILE A 1 71 ? -4.385 -8.759 0.296 1.00 91.44 71 ILE A N 1
ATOM 571 C CA . ILE A 1 71 ? -5.047 -7.749 -0.532 1.00 91.44 71 ILE A CA 1
ATOM 572 C C . ILE A 1 71 ? -6.229 -8.404 -1.262 1.00 91.44 71 ILE A C 1
ATOM 574 O O . ILE A 1 71 ? -6.019 -9.373 -1.998 1.00 91.44 71 ILE A O 1
ATOM 578 N N . PRO A 1 72 ? -7.472 -7.916 -1.089 1.00 91.06 72 PRO A N 1
ATOM 579 C CA . PRO A 1 72 ? -8.623 -8.508 -1.754 1.00 91.06 72 PRO A CA 1
ATOM 580 C C . PRO A 1 72 ? -8.577 -8.254 -3.263 1.00 91.06 72 PRO A C 1
ATOM 582 O O . PRO A 1 72 ? -7.995 -7.276 -3.738 1.00 91.06 72 PRO A O 1
ATOM 585 N N . ARG A 1 73 ? -9.240 -9.120 -4.034 1.00 91.31 73 ARG A N 1
ATOM 586 C CA . ARG A 1 73 ? -9.503 -8.839 -5.447 1.00 91.31 73 ARG A CA 1
ATOM 587 C C . ARG A 1 73 ? -10.490 -7.681 -5.532 1.00 91.31 73 ARG A C 1
ATOM 589 O O . ARG A 1 73 ? -11.564 -7.754 -4.949 1.00 91.31 73 ARG A O 1
ATOM 596 N N . VAL A 1 74 ? -10.111 -6.633 -6.253 1.00 89.44 74 VAL A N 1
ATOM 597 C CA . VAL A 1 74 ? -10.918 -5.424 -6.441 1.00 89.44 74 VAL A CA 1
ATOM 598 C C . VAL A 1 74 ? -11.585 -5.521 -7.815 1.00 89.44 74 VAL A C 1
ATOM 600 O O . VAL A 1 74 ? -10.862 -5.616 -8.811 1.00 89.44 74 VAL A O 1
ATOM 603 N N . PRO A 1 75 ? -12.927 -5.562 -7.896 1.00 90.00 75 PRO A N 1
ATOM 604 C CA . PRO A 1 75 ? -13.638 -5.422 -9.162 1.00 90.00 75 PRO A CA 1
ATOM 605 C C . PRO A 1 75 ? -13.252 -4.127 -9.890 1.00 90.00 75 PRO A C 1
ATOM 607 O O . PRO A 1 75 ? -12.898 -3.125 -9.272 1.00 90.00 75 PRO A O 1
ATOM 610 N N . THR A 1 76 ? -13.252 -4.140 -11.218 1.00 89.62 76 THR A N 1
ATOM 611 C CA . THR A 1 76 ? -12.780 -2.991 -12.007 1.00 89.62 76 THR A CA 1
ATOM 612 C C . THR A 1 76 ? -13.779 -1.835 -12.035 1.00 89.62 76 THR A C 1
ATOM 614 O O . THR A 1 76 ? -13.376 -0.681 -12.127 1.00 89.62 76 THR A O 1
ATOM 617 N N . ASP A 1 77 ? -15.069 -2.140 -11.919 1.00 87.62 77 ASP A N 1
ATOM 618 C CA . ASP A 1 77 ? -16.205 -1.210 -11.908 1.00 87.62 77 ASP A CA 1
ATOM 619 C C . ASP A 1 77 ? -16.248 -0.306 -10.669 1.00 87.62 77 ASP A C 1
ATOM 621 O O . ASP A 1 77 ? -16.809 0.784 -10.715 1.00 87.62 77 ASP A O 1
ATOM 625 N N . ILE A 1 78 ? -15.597 -0.713 -9.580 1.00 86.69 78 ILE A N 1
ATOM 626 C CA . ILE A 1 78 ? -15.511 0.077 -8.345 1.00 86.69 78 ILE A CA 1
ATOM 627 C C . ILE A 1 78 ? -14.208 0.883 -8.228 1.00 86.69 78 ILE A C 1
ATOM 629 O O . ILE A 1 78 ? -13.987 1.544 -7.210 1.00 86.69 78 ILE A O 1
ATOM 633 N N . ILE A 1 79 ? -13.302 0.794 -9.210 1.00 89.50 79 ILE A N 1
ATOM 634 C CA . ILE A 1 79 ? -12.046 1.551 -9.186 1.00 89.50 79 ILE A CA 1
ATOM 635 C C . ILE A 1 79 ? -12.376 3.038 -9.245 1.00 89.50 79 ILE A C 1
ATOM 637 O O . ILE A 1 79 ? -13.013 3.533 -10.178 1.00 89.50 79 ILE A O 1
ATOM 641 N N . VAL A 1 80 ? -11.897 3.775 -8.247 1.00 88.31 80 VAL A N 1
ATOM 642 C CA . VAL A 1 80 ? -12.148 5.207 -8.149 1.00 88.31 80 VAL A CA 1
ATOM 643 C C . VAL A 1 80 ? -11.188 5.927 -9.079 1.00 88.31 80 VAL A C 1
ATOM 645 O O . VAL A 1 80 ? -9.975 5.819 -8.939 1.00 88.31 80 VAL A O 1
ATOM 648 N N . HIS A 1 81 ? -11.724 6.714 -10.000 1.00 90.69 81 HIS A N 1
ATOM 649 C CA . HIS A 1 81 ? -10.925 7.513 -10.916 1.00 90.69 81 HIS A CA 1
ATOM 650 C C . HIS A 1 81 ? -10.856 8.954 -10.411 1.00 90.69 81 HIS A C 1
ATOM 652 O O . HIS A 1 81 ? -11.880 9.608 -10.198 1.00 90.69 81 HIS A O 1
ATOM 658 N N . ARG A 1 82 ? -9.640 9.458 -10.178 1.00 87.56 82 ARG A N 1
ATOM 659 C CA . ARG A 1 82 ? -9.415 10.841 -9.735 1.00 87.56 82 ARG A CA 1
ATOM 660 C C . ARG A 1 82 ? -8.526 11.579 -10.719 1.00 87.56 82 ARG A C 1
ATOM 662 O O . ARG A 1 82 ? -7.426 11.130 -11.028 1.00 87.56 82 ARG A O 1
ATOM 669 N N . ARG A 1 83 ? -8.995 12.736 -11.180 1.00 89.94 83 ARG A N 1
ATOM 670 C CA . ARG A 1 83 ? -8.194 13.654 -11.989 1.00 89.94 83 ARG A CA 1
ATOM 671 C C . ARG A 1 83 ? -7.138 14.313 -11.108 1.00 89.94 83 ARG A C 1
ATOM 673 O O . ARG A 1 83 ? -7.464 14.820 -10.034 1.00 89.94 83 ARG A O 1
ATOM 680 N N . HIS A 1 84 ? -5.886 14.297 -11.551 1.00 84.12 84 HIS A N 1
ATOM 681 C CA . HIS A 1 84 ? -4.820 15.004 -10.858 1.00 84.12 84 HIS A CA 1
ATOM 682 C C . HIS A 1 84 ? -5.045 16.527 -10.979 1.00 84.12 84 HIS A C 1
ATOM 684 O O . HIS A 1 84 ? -5.349 17.000 -12.073 1.00 84.12 84 HIS A O 1
ATOM 690 N N . PRO A 1 85 ? -4.890 17.327 -9.908 1.00 81.44 85 PRO A N 1
ATOM 691 C CA . PRO A 1 85 ? -5.159 18.768 -9.973 1.00 81.44 85 PRO A CA 1
ATOM 692 C C . PRO A 1 85 ? -4.260 19.517 -10.966 1.00 81.44 85 PRO A C 1
ATOM 694 O O . PRO A 1 85 ? -4.692 20.472 -11.599 1.00 81.44 85 PRO A O 1
ATOM 697 N N . SER A 1 86 ? -3.008 19.075 -11.107 1.00 81.75 86 SER A N 1
ATOM 698 C CA . SER A 1 86 ? -1.973 19.768 -11.896 1.00 81.75 86 SER A CA 1
ATOM 699 C C . SER A 1 86 ? -1.714 19.147 -13.269 1.00 81.75 86 SER A C 1
ATOM 701 O O . SER A 1 86 ? -0.942 19.686 -14.055 1.00 81.75 86 SER A O 1
ATOM 703 N N . HIS A 1 87 ? -2.309 17.990 -13.556 1.00 74.25 87 HIS A N 1
ATOM 704 C CA . HIS A 1 87 ? -2.082 17.258 -14.798 1.00 74.25 87 HIS A CA 1
ATOM 705 C C . HIS A 1 87 ? -3.428 16.748 -15.302 1.00 74.25 87 HIS A C 1
ATOM 707 O O . HIS A 1 87 ? -4.204 16.208 -14.524 1.00 74.25 87 HIS A O 1
ATOM 713 N N . ASN A 1 88 ? -3.704 16.839 -16.605 1.00 80.81 88 ASN A N 1
ATOM 714 C CA . ASN A 1 88 ? -4.937 16.299 -17.204 1.00 80.81 88 ASN A CA 1
ATOM 715 C C . ASN A 1 88 ? -5.025 14.757 -17.166 1.00 80.81 88 ASN A C 1
ATOM 717 O O . ASN A 1 88 ? -5.831 14.159 -17.873 1.00 80.81 88 ASN A O 1
ATOM 721 N N . GLN A 1 89 ? -4.214 14.105 -16.335 1.00 90.12 89 GLN A N 1
ATOM 722 C CA . GLN A 1 89 ? -4.214 12.672 -16.134 1.00 90.12 89 GLN A CA 1
ATOM 723 C C . GLN A 1 89 ? -5.246 12.278 -15.075 1.00 90.12 89 GLN A C 1
ATOM 725 O O . GLN A 1 89 ? -5.336 12.875 -14.000 1.00 90.12 89 GLN A O 1
ATOM 730 N N . THR A 1 90 ? -5.993 11.224 -15.378 1.00 92.19 90 THR A N 1
ATOM 731 C CA . THR A 1 90 ? -6.870 10.549 -14.423 1.00 92.19 90 THR A CA 1
ATOM 732 C C . THR A 1 90 ? -6.156 9.316 -13.891 1.00 92.19 90 THR A C 1
ATOM 734 O O . THR A 1 90 ? -5.645 8.516 -14.671 1.00 92.19 90 THR A O 1
ATOM 737 N N . LEU A 1 91 ? -6.098 9.176 -12.568 1.00 91.88 91 LEU A N 1
ATOM 738 C CA . LEU A 1 91 ? -5.428 8.072 -11.891 1.00 91.88 91 LEU A CA 1
ATOM 739 C C . LEU A 1 91 ? -6.459 7.089 -11.316 1.00 91.88 91 LEU A C 1
ATOM 741 O O . LEU A 1 91 ? -7.405 7.535 -10.653 1.00 91.88 91 LEU A O 1
ATOM 745 N N . PRO A 1 92 ? -6.277 5.774 -11.534 1.00 93.06 92 PRO A N 1
ATOM 746 C CA . PRO A 1 92 ? -7.071 4.748 -10.876 1.00 93.06 92 PRO A CA 1
ATOM 747 C C . PRO A 1 92 ? -6.600 4.576 -9.430 1.00 93.06 92 PRO A C 1
ATOM 749 O O . PRO A 1 92 ? -5.411 4.398 -9.161 1.00 93.06 92 PRO A O 1
ATOM 752 N N . LEU A 1 93 ? -7.538 4.611 -8.491 1.00 90.88 93 LEU A N 1
ATOM 753 C CA . LEU A 1 93 ? -7.302 4.462 -7.062 1.00 90.88 93 LEU A CA 1
ATOM 754 C C . LEU A 1 93 ? -8.167 3.332 -6.511 1.00 90.88 93 LEU A C 1
ATOM 756 O O . LEU A 1 93 ? -9.330 3.160 -6.888 1.00 90.88 93 LEU A O 1
ATOM 760 N N . ILE A 1 94 ? -7.605 2.582 -5.566 1.00 88.88 94 ILE A N 1
ATOM 761 C CA . ILE A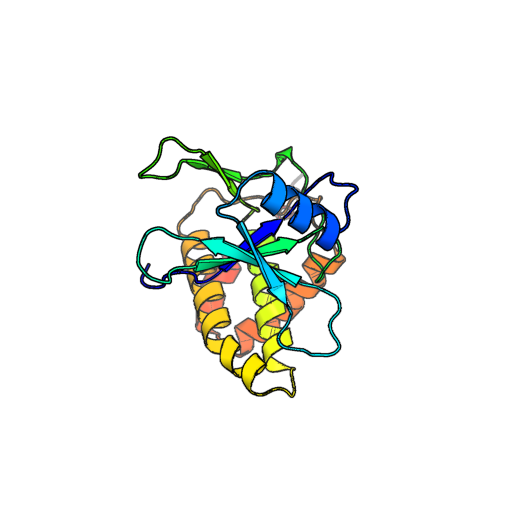 1 94 ? -8.392 1.633 -4.785 1.00 88.88 94 ILE A CA 1
ATOM 762 C C . ILE A 1 94 ? -9.419 2.404 -3.929 1.00 88.88 94 ILE A C 1
ATOM 764 O O . ILE A 1 94 ? -9.104 3.495 -3.437 1.00 88.88 94 ILE A O 1
ATOM 768 N N . PRO A 1 95 ? -10.631 1.862 -3.709 1.00 86.56 95 PRO A N 1
ATOM 769 C CA . PRO A 1 95 ? -11.579 2.457 -2.775 1.00 86.56 95 PRO A CA 1
ATOM 770 C C . PRO A 1 95 ? -10.978 2.672 -1.377 1.00 86.56 95 PRO A C 1
ATOM 772 O O . PRO A 1 95 ? -10.124 1.914 -0.916 1.00 86.56 95 PRO A O 1
ATOM 775 N N . ILE A 1 96 ? -11.450 3.697 -0.665 1.00 86.81 96 ILE A N 1
ATOM 776 C CA . ILE A 1 96 ? -10.850 4.112 0.614 1.00 86.81 96 ILE A CA 1
ATOM 777 C C . ILE A 1 96 ? -10.962 3.045 1.714 1.00 86.81 96 ILE A C 1
ATOM 779 O O . ILE A 1 96 ? -10.065 2.914 2.540 1.00 86.81 96 ILE A O 1
ATOM 783 N N . ILE A 1 97 ? -12.043 2.260 1.724 1.00 86.38 97 ILE A N 1
ATOM 784 C CA . ILE A 1 97 ? -12.300 1.251 2.758 1.00 86.38 97 ILE A CA 1
ATOM 785 C C . ILE A 1 97 ? -11.266 0.119 2.746 1.00 86.38 97 ILE A C 1
ATOM 787 O O . ILE A 1 97 ? -10.621 -0.081 3.775 1.00 86.38 97 ILE A O 1
ATOM 791 N N . PRO A 1 98 ? -11.048 -0.621 1.641 1.00 89.06 98 PRO A N 1
ATOM 792 C CA . PRO A 1 98 ? -10.004 -1.642 1.606 1.00 89.06 98 PRO A CA 1
ATOM 793 C C . PRO A 1 98 ? -8.621 -1.046 1.899 1.00 89.06 98 PRO A C 1
ATOM 795 O O . PRO A 1 98 ? -7.852 -1.673 2.620 1.00 89.06 98 PRO A O 1
ATOM 798 N N . LEU A 1 99 ? -8.325 0.183 1.453 1.00 91.38 99 LEU A N 1
ATOM 799 C CA . LEU A 1 99 ? -7.080 0.871 1.812 1.00 91.38 99 LEU A CA 1
ATOM 800 C C . LEU A 1 99 ? -6.944 1.082 3.329 1.00 91.38 99 LEU A C 1
ATOM 802 O O . LEU A 1 99 ? -5.899 0.779 3.902 1.00 91.38 99 LEU A O 1
ATOM 806 N N . LEU A 1 100 ? -7.999 1.560 3.988 1.00 92.12 100 LEU A N 1
ATOM 807 C CA . LEU A 1 100 ? -8.030 1.770 5.435 1.00 92.12 100 LEU A CA 1
ATOM 808 C C . LEU A 1 100 ? -7.863 0.453 6.208 1.00 92.12 100 LEU A C 1
ATOM 810 O O . LEU A 1 100 ? -7.115 0.398 7.183 1.00 92.12 100 LEU A O 1
ATOM 814 N N . LEU A 1 101 ? -8.507 -0.626 5.754 1.00 92.81 101 LEU A N 1
ATOM 815 C CA . LEU A 1 101 ? -8.367 -1.951 6.365 1.00 92.81 101 LEU A CA 1
ATOM 816 C C . LEU A 1 101 ? -6.959 -2.539 6.175 1.00 92.81 101 LEU A C 1
ATOM 818 O O . LEU A 1 101 ? -6.436 -3.166 7.096 1.00 92.81 101 LEU A O 1
ATOM 822 N N . LEU A 1 102 ? -6.320 -2.298 5.025 1.00 94.44 102 LEU A N 1
ATOM 823 C CA . LEU A 1 102 ? -4.921 -2.670 4.789 1.00 94.44 102 LEU A CA 1
ATOM 824 C C . LEU A 1 102 ? -3.963 -1.875 5.684 1.00 94.44 102 LEU A C 1
ATOM 826 O O . LEU A 1 102 ? -2.997 -2.437 6.192 1.00 94.44 102 LEU A O 1
ATOM 830 N N . LYS A 1 103 ? -4.239 -0.591 5.932 1.00 95.19 103 LYS A N 1
ATOM 831 C CA . LYS A 1 103 ? -3.444 0.221 6.866 1.00 95.19 103 LYS A CA 1
ATOM 832 C C . LYS A 1 103 ? -3.575 -0.261 8.310 1.00 95.19 103 LYS A C 1
ATOM 834 O O . LYS A 1 103 ? -2.568 -0.361 9.001 1.00 95.19 103 LYS A O 1
ATOM 839 N N . LEU A 1 104 ? -4.780 -0.645 8.737 1.00 96.81 104 LEU A N 1
ATOM 840 C CA . LEU A 1 104 ? -4.996 -1.295 10.036 1.00 96.81 104 LEU A CA 1
ATOM 841 C C . LEU A 1 104 ? -4.244 -2.626 10.160 1.00 96.81 104 LEU A C 1
ATOM 843 O O . LEU A 1 104 ? -3.733 -2.936 11.232 1.00 96.81 104 LEU A O 1
ATOM 847 N N . GLN A 1 105 ? -4.184 -3.412 9.081 1.00 96.88 105 GLN A N 1
ATOM 848 C CA . GLN A 1 105 ? -3.383 -4.635 9.051 1.00 96.88 105 GLN A CA 1
ATOM 849 C C . GLN A 1 105 ? -1.900 -4.320 9.230 1.00 96.88 105 GLN A C 1
ATOM 851 O O . GLN A 1 105 ? -1.289 -4.860 10.141 1.00 96.88 105 GLN A O 1
ATOM 856 N N . ALA A 1 106 ? -1.352 -3.402 8.429 1.00 95.44 106 ALA A N 1
ATOM 857 C CA . ALA A 1 106 ? 0.053 -3.015 8.524 1.00 95.44 106 ALA A CA 1
ATOM 858 C C . ALA A 1 106 ? 0.423 -2.521 9.930 1.00 95.44 106 ALA A C 1
ATOM 860 O O . ALA A 1 106 ? 1.438 -2.938 10.471 1.00 95.44 106 ALA A O 1
ATOM 861 N N . TRP A 1 107 ? -0.425 -1.695 10.548 1.00 97.81 107 TRP A N 1
ATOM 862 C CA . TRP A 1 107 ? -0.215 -1.209 11.912 1.00 97.81 107 TRP A CA 1
ATOM 863 C C . TRP A 1 107 ? -0.119 -2.339 12.951 1.00 97.81 107 TRP A C 1
ATOM 865 O O . TRP A 1 107 ? 0.782 -2.317 13.795 1.00 97.81 107 TRP A O 1
ATOM 875 N N . MET A 1 108 ? -1.032 -3.316 12.892 1.00 97.38 108 MET A N 1
ATOM 876 C CA . MET A 1 108 ? -1.040 -4.461 13.808 1.00 97.38 108 MET A CA 1
ATOM 877 C C . MET A 1 108 ? 0.171 -5.366 13.554 1.00 97.38 108 MET A C 1
ATOM 879 O O . MET A 1 108 ? 0.944 -5.608 14.477 1.00 97.38 108 MET A O 1
ATOM 883 N N . ASP A 1 109 ? 0.410 -5.749 12.295 1.00 96.31 109 ASP A N 1
ATOM 884 C CA . ASP A 1 109 ? 1.545 -6.590 11.893 1.00 96.31 109 ASP A CA 1
ATOM 885 C C . ASP A 1 109 ? 2.891 -5.947 12.288 1.00 96.31 109 ASP A C 1
ATOM 887 O O . ASP A 1 109 ? 3.830 -6.625 12.712 1.00 96.31 109 ASP A O 1
ATOM 891 N N . HIS A 1 110 ? 3.008 -4.620 12.158 1.00 96.62 110 HIS A N 1
ATOM 892 C CA . HIS A 1 110 ? 4.202 -3.891 12.571 1.00 96.62 110 HIS A CA 1
ATOM 893 C C . HIS A 1 110 ? 4.394 -3.881 14.085 1.00 96.62 110 HIS A C 1
ATOM 895 O O . HIS A 1 110 ? 5.548 -3.938 14.487 1.00 96.62 110 HIS A O 1
ATOM 901 N N . GLY A 1 111 ? 3.324 -3.824 14.887 1.00 95.06 111 GLY A N 1
ATOM 902 C CA . GLY A 1 111 ? 3.391 -3.831 16.356 1.00 95.06 111 GLY A CA 1
ATOM 903 C C . GLY A 1 111 ? 3.641 -5.196 16.977 1.00 95.06 111 GLY A C 1
ATOM 904 O O . GLY A 1 111 ? 4.237 -5.298 18.043 1.00 95.06 111 GLY A O 1
ATOM 905 N N . GLU A 1 112 ? 3.191 -6.252 16.306 1.00 95.19 112 GLU A N 1
ATOM 906 C CA . GLU A 1 112 ? 3.428 -7.637 16.721 1.00 95.19 112 GLU A CA 1
ATOM 907 C C . GLU A 1 112 ? 4.809 -8.145 16.273 1.00 95.19 112 GLU A C 1
ATOM 909 O O . GLU A 1 112 ? 5.280 -9.197 16.710 1.00 95.19 112 GLU A O 1
ATOM 914 N N . SER A 1 113 ? 5.493 -7.404 15.397 1.00 93.75 113 SER A N 1
ATOM 915 C CA . SER A 1 113 ? 6.805 -7.787 14.892 1.00 93.75 113 SER A CA 1
ATOM 916 C C . SER A 1 113 ? 7.879 -7.673 15.976 1.00 93.75 113 SER A C 1
ATOM 918 O O . SER A 1 113 ? 8.115 -6.614 16.545 1.00 93.75 113 SER A O 1
ATOM 920 N N . THR A 1 114 ? 8.682 -8.722 16.147 1.00 93.00 114 THR A N 1
ATOM 921 C CA . THR A 1 114 ? 9.878 -8.693 17.011 1.00 93.00 114 THR A CA 1
ATOM 922 C C . THR A 1 114 ? 11.008 -7.815 16.457 1.00 93.00 114 THR A C 1
ATOM 924 O O . THR A 1 114 ? 11.963 -7.483 17.157 1.00 93.00 114 THR A O 1
ATOM 927 N N . LYS A 1 115 ? 10.928 -7.415 15.182 1.00 91.62 115 LYS A N 1
ATOM 928 C CA . LYS A 1 115 ? 11.953 -6.611 14.506 1.00 91.62 115 LYS A CA 1
ATOM 929 C C . LYS A 1 115 ? 11.737 -5.121 14.760 1.00 91.62 115 LYS A C 1
ATOM 931 O O . LYS A 1 115 ? 10.766 -4.546 14.268 1.00 91.62 115 LYS A O 1
ATOM 936 N N . TYR A 1 116 ? 12.699 -4.475 15.423 1.00 92.25 116 TYR A N 1
ATOM 937 C CA . TYR A 1 116 ? 12.657 -3.044 15.764 1.00 92.25 116 TYR A CA 1
ATOM 938 C C . TYR A 1 116 ? 12.302 -2.131 14.579 1.00 92.25 116 TYR A C 1
ATOM 940 O O . TYR A 1 116 ? 11.424 -1.280 14.683 1.00 92.25 116 TYR A O 1
ATOM 948 N N . TYR A 1 117 ? 12.928 -2.340 13.417 1.00 89.44 117 TYR A N 1
ATOM 949 C CA . TYR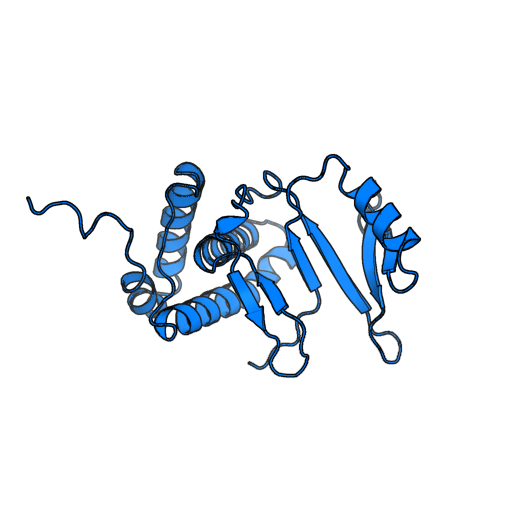 A 1 117 ? 12.697 -1.498 12.237 1.00 89.44 117 TYR A CA 1
ATOM 950 C C . TYR A 1 117 ? 11.275 -1.613 11.653 1.00 89.44 117 TYR A C 1
ATOM 952 O O . TYR A 1 117 ? 10.879 -0.762 10.857 1.00 89.44 117 TYR A O 1
ATOM 960 N N . MET A 1 118 ? 10.523 -2.667 11.991 1.00 90.75 118 MET A N 1
ATOM 961 C CA . MET A 1 118 ? 9.108 -2.796 11.626 1.00 90.75 118 MET A CA 1
ATOM 962 C C . MET A 1 118 ? 8.235 -2.037 12.626 1.00 90.75 118 MET A C 1
ATOM 964 O O . MET A 1 118 ? 7.430 -1.222 12.191 1.00 90.75 118 MET A O 1
ATOM 968 N N . ASN A 1 119 ? 8.473 -2.196 13.934 1.00 92.75 119 ASN A N 1
ATOM 969 C CA . ASN A 1 119 ? 7.788 -1.416 14.977 1.00 92.75 119 ASN A CA 1
ATOM 970 C C . ASN A 1 119 ? 7.934 0.094 14.757 1.00 92.75 119 ASN A C 1
ATOM 972 O O . ASN A 1 119 ? 6.969 0.845 14.872 1.00 92.75 119 ASN A O 1
ATOM 976 N N . ALA A 1 120 ? 9.126 0.539 14.343 1.00 92.94 120 ALA A N 1
ATOM 977 C CA . ALA A 1 120 ? 9.416 1.940 14.041 1.00 92.94 120 ALA A CA 1
ATOM 978 C C . ALA A 1 120 ? 8.522 2.546 12.934 1.00 92.94 120 ALA A C 1
ATOM 980 O O . ALA A 1 120 ? 8.511 3.765 12.756 1.00 92.94 120 ALA A O 1
ATOM 981 N N . LYS A 1 121 ? 7.762 1.730 12.187 1.00 91.69 121 LYS A N 1
ATOM 982 C CA . LYS A 1 121 ? 6.794 2.193 11.181 1.00 91.69 121 LYS A CA 1
ATOM 983 C C . LYS A 1 121 ? 5.411 2.498 11.755 1.00 91.69 121 LYS A C 1
ATOM 985 O O . LYS A 1 121 ? 4.702 3.298 11.144 1.00 91.69 121 LYS A O 1
ATOM 990 N N . GLN A 1 122 ? 5.052 1.961 12.926 1.00 94.38 122 GLN A N 1
ATOM 991 C CA . GLN A 1 122 ? 3.729 2.167 13.524 1.00 94.38 122 GLN A CA 1
ATOM 992 C C . GLN A 1 122 ? 3.324 3.642 13.650 1.00 94.38 122 GLN A C 1
ATOM 994 O O . GLN A 1 122 ? 2.183 3.950 13.304 1.00 94.38 122 GLN A O 1
ATOM 999 N N . PRO A 1 123 ? 4.202 4.586 14.055 1.00 94.38 123 PRO A N 1
ATOM 1000 C CA . PRO A 1 123 ? 3.823 5.998 14.102 1.00 94.38 123 PRO A CA 1
ATOM 1001 C C . PRO A 1 123 ? 3.363 6.541 12.740 1.00 94.38 123 PRO A C 1
ATOM 1003 O O . PRO A 1 123 ? 2.458 7.372 12.667 1.00 94.38 123 PRO A O 1
ATOM 1006 N N . THR A 1 124 ? 3.952 6.045 11.645 1.00 92.81 124 THR A N 1
ATOM 1007 C CA . THR A 1 124 ? 3.524 6.402 10.286 1.00 92.81 124 THR A CA 1
ATOM 1008 C C . THR A 1 124 ? 2.173 5.781 9.951 1.00 92.81 124 THR A C 1
ATOM 1010 O O . THR A 1 124 ? 1.333 6.477 9.383 1.00 92.81 124 THR A O 1
ATOM 1013 N N . ASP A 1 125 ? 1.930 4.525 10.335 1.00 95.12 125 ASP A N 1
ATOM 1014 C CA . ASP A 1 125 ? 0.636 3.875 10.106 1.00 95.12 125 ASP A CA 1
ATOM 1015 C C . ASP A 1 125 ? -0.494 4.568 10.877 1.00 95.12 125 ASP A C 1
ATOM 1017 O O . ASP A 1 125 ? -1.552 4.822 10.308 1.00 95.12 125 ASP A O 1
ATOM 1021 N N . VAL A 1 126 ? -0.264 4.948 12.138 1.00 96.19 126 VAL A N 1
ATOM 1022 C CA . VAL A 1 126 ? -1.237 5.680 12.970 1.00 96.19 126 VAL A CA 1
ATOM 1023 C C . VAL A 1 126 ? -1.604 7.017 12.332 1.00 96.19 126 VAL A C 1
ATOM 1025 O O . VAL A 1 126 ? -2.789 7.352 12.235 1.00 96.19 126 VAL A O 1
ATOM 1028 N N . ARG A 1 127 ? -0.604 7.769 11.852 1.00 94.38 127 ARG A N 1
ATOM 1029 C CA . ARG A 1 127 ? -0.837 9.025 11.129 1.00 94.38 127 ARG A CA 1
ATOM 1030 C C . ARG A 1 127 ? -1.638 8.784 9.851 1.00 94.38 127 ARG A C 1
ATOM 1032 O O . ARG A 1 127 ? -2.643 9.455 9.646 1.00 94.38 127 ARG A O 1
ATOM 1039 N N . ASP A 1 128 ? -1.237 7.812 9.032 1.00 92.81 128 ASP A N 1
ATOM 1040 C CA . ASP A 1 128 ? -1.928 7.478 7.782 1.00 92.81 128 ASP A CA 1
ATOM 1041 C C . ASP A 1 128 ? -3.390 7.063 8.026 1.00 92.81 128 ASP A C 1
ATOM 1043 O O . ASP A 1 128 ? -4.285 7.519 7.318 1.00 92.81 128 ASP A O 1
ATOM 1047 N N . ILE A 1 129 ? -3.658 6.233 9.040 1.00 95.31 129 ILE A N 1
ATOM 1048 C CA . ILE A 1 129 ? -5.016 5.819 9.428 1.00 95.31 129 ILE A CA 1
ATOM 1049 C C . ILE A 1 129 ? -5.841 7.037 9.846 1.00 95.31 129 ILE A C 1
ATOM 1051 O O . ILE A 1 129 ? -6.966 7.207 9.382 1.00 95.31 129 ILE A O 1
ATOM 1055 N N . THR A 1 130 ? -5.280 7.904 10.687 1.00 93.94 130 THR A N 1
ATOM 1056 C CA . THR A 1 130 ? -5.971 9.103 11.182 1.00 93.94 130 THR A CA 1
ATOM 1057 C C . THR A 1 130 ? -6.275 10.084 10.047 1.00 93.94 130 THR A C 1
ATOM 1059 O O . THR A 1 130 ? -7.382 10.611 9.957 1.00 93.94 130 THR A O 1
ATOM 1062 N N . GLU A 1 131 ? -5.334 10.290 9.126 1.00 91.31 131 GLU A N 1
ATOM 1063 C CA . GLU A 1 131 ? -5.544 11.116 7.935 1.00 91.31 131 GLU A CA 1
ATOM 1064 C C . GLU A 1 131 ? -6.622 10.524 7.017 1.00 91.31 131 GLU A C 1
ATOM 1066 O O . GLU A 1 131 ? -7.511 11.250 6.572 1.00 91.31 131 GLU A O 1
ATOM 1071 N N . LEU A 1 132 ? -6.602 9.208 6.778 1.00 90.69 132 LEU A N 1
ATOM 1072 C CA . LEU A 1 132 ? -7.635 8.528 5.991 1.00 90.69 132 LEU A CA 1
ATOM 1073 C C . LEU A 1 132 ? -9.019 8.647 6.635 1.00 90.69 132 LEU A C 1
ATOM 1075 O O . LEU A 1 132 ? -9.998 8.849 5.919 1.00 90.69 132 LEU A O 1
ATOM 1079 N N . LEU A 1 133 ? -9.114 8.571 7.964 1.00 89.88 133 LEU A N 1
ATOM 1080 C CA . LEU A 1 133 ? -10.361 8.810 8.693 1.00 89.88 133 LEU A CA 1
ATOM 1081 C C . LEU A 1 133 ? -10.855 10.247 8.525 1.00 89.88 133 LEU A C 1
ATOM 1083 O O . LEU A 1 133 ? -12.043 10.457 8.298 1.00 89.88 133 LEU A O 1
ATOM 1087 N N . ASN A 1 134 ? -9.963 11.233 8.585 1.00 88.94 134 ASN A N 1
ATOM 1088 C CA . ASN A 1 134 ? -10.329 12.633 8.372 1.00 88.94 134 ASN A CA 1
ATOM 1089 C C . ASN A 1 134 ? -10.828 12.871 6.941 1.00 88.94 134 ASN A C 1
ATOM 1091 O O . ASN A 1 134 ? -11.865 13.508 6.742 1.00 88.94 134 ASN A O 1
ATOM 1095 N N . ILE A 1 135 ? -10.139 12.308 5.942 1.00 84.50 135 ILE A N 1
ATOM 1096 C CA . ILE A 1 135 ? -10.580 12.339 4.540 1.00 84.50 135 ILE A CA 1
ATOM 1097 C C . ILE A 1 135 ? -11.946 11.662 4.401 1.00 84.50 135 ILE A C 1
ATOM 1099 O O . ILE A 1 135 ? -12.841 12.209 3.766 1.00 84.50 135 ILE A O 1
ATOM 1103 N N . PHE A 1 136 ? -12.133 10.497 5.024 1.00 81.31 136 PHE A N 1
ATOM 1104 C CA . PHE A 1 136 ? -13.404 9.779 4.996 1.00 81.31 136 PHE A CA 1
ATOM 1105 C C . PHE A 1 136 ? -14.545 10.621 5.574 1.00 81.31 136 PHE A C 1
ATOM 1107 O O . PHE A 1 136 ? -15.612 10.725 4.983 1.00 81.31 136 PHE A O 1
ATOM 1114 N N . VAL A 1 137 ? -14.316 11.245 6.726 1.00 80.44 137 VAL A N 1
ATOM 1115 C CA . VAL A 1 137 ? -15.338 12.012 7.436 1.00 80.44 137 VAL A CA 1
ATOM 1116 C C . VAL A 1 137 ? -15.717 13.307 6.712 1.00 80.44 137 VAL A C 1
ATOM 1118 O O . VAL A 1 137 ? -16.857 13.757 6.823 1.00 80.44 137 VAL A O 1
ATOM 1121 N N . THR A 1 138 ? -14.778 13.901 5.981 1.00 77.06 138 THR A N 1
ATOM 1122 C CA . THR A 1 138 ? -15.005 15.120 5.190 1.00 77.06 138 THR A CA 1
ATOM 1123 C C . THR A 1 138 ? -15.608 14.827 3.820 1.00 77.06 138 THR A C 1
ATOM 1125 O O . THR A 1 138 ? -16.372 15.637 3.298 1.00 77.06 138 THR A O 1
ATOM 1128 N N . ALA A 1 139 ? -15.315 13.663 3.242 1.00 69.50 139 ALA A N 1
ATOM 1129 C CA . ALA A 1 139 ? -15.868 13.229 1.971 1.00 69.50 139 ALA A CA 1
ATOM 1130 C C . ALA A 1 139 ? -17.258 12.604 2.171 1.00 69.50 139 ALA A C 1
ATOM 1132 O O . ALA A 1 139 ? -17.421 11.389 2.260 1.00 69.50 139 ALA A O 1
ATOM 1133 N N . SER A 1 140 ? -18.281 13.453 2.168 1.00 55.12 140 SER A N 1
ATOM 1134 C CA . SER A 1 140 ? -19.702 13.116 2.297 1.00 55.12 140 SER A CA 1
ATOM 1135 C C . SER A 1 140 ? -20.285 12.201 1.205 1.00 55.12 140 SER A C 1
ATOM 1137 O O . SER A 1 140 ? -21.489 11.987 1.250 1.00 55.12 140 SER A O 1
ATOM 1139 N N . ASN A 1 141 ? -19.475 11.591 0.305 1.00 53.25 141 ASN A N 1
ATOM 1140 C CA . ASN A 1 141 ? -19.921 10.567 -0.673 1.00 53.25 141 ASN A CA 1
ATOM 1141 C C . ASN A 1 141 ? -19.060 9.263 -0.839 1.00 53.25 141 ASN A C 1
ATOM 1143 O O . ASN A 1 141 ? -19.089 8.661 -1.907 1.00 53.25 141 ASN A O 1
ATOM 1147 N N . LEU A 1 142 ? -18.319 8.752 0.164 1.00 54.03 142 LEU A N 1
ATOM 1148 C CA . LEU A 1 142 ? -17.581 7.464 0.073 1.00 54.03 142 LEU A CA 1
ATOM 1149 C C . LEU A 1 142 ? -18.313 6.244 0.683 1.00 54.03 142 LEU A C 1
ATOM 1151 O O . LEU A 1 142 ? -17.800 5.563 1.572 1.00 54.03 142 LEU A O 1
ATOM 1155 N N . TRP A 1 143 ? -19.508 5.949 0.180 1.00 56.59 143 TRP A N 1
ATOM 1156 C CA . TRP A 1 143 ? -20.238 4.695 0.390 1.00 56.59 143 TRP A CA 1
ATOM 1157 C C . TRP A 1 143 ? -19.913 3.872 -0.866 1.00 56.59 143 TRP A C 1
ATOM 1159 O O . TRP A 1 143 ? -19.937 4.406 -1.964 1.00 56.59 143 TRP A O 1
ATOM 1169 N N . GLU A 1 144 ? -19.419 2.642 -0.809 1.00 57.16 144 GLU A N 1
ATOM 1170 C CA . GLU A 1 144 ? -20.099 1.461 -0.301 1.00 57.16 144 GLU A CA 1
ATOM 1171 C C . GLU A 1 144 ? -19.059 0.432 0.185 1.00 57.16 144 GLU A C 1
ATOM 1173 O O . GLU A 1 144 ? -18.062 0.158 -0.489 1.00 57.16 144 GLU A O 1
ATOM 1178 N N . LEU A 1 145 ? -19.314 -0.218 1.326 1.00 60.34 145 LEU A N 1
ATOM 1179 C CA . LEU A 1 145 ? -18.784 -1.564 1.563 1.00 60.34 145 LEU A CA 1
ATOM 1180 C C . LEU A 1 145 ? -19.524 -2.482 0.588 1.00 60.34 145 LEU A C 1
ATOM 1182 O O . LEU A 1 145 ? -20.595 -2.996 0.906 1.00 60.34 145 LEU A O 1
ATOM 1186 N N . GLY A 1 146 ? -19.020 -2.581 -0.638 1.00 61.56 146 GLY A N 1
ATOM 1187 C CA . GLY A 1 146 ? -19.607 -3.473 -1.622 1.00 61.56 146 GLY A CA 1
ATOM 1188 C C . GLY A 1 146 ? -19.485 -4.921 -1.150 1.00 61.56 146 GLY A C 1
ATOM 1189 O O . GLY A 1 146 ? -18.502 -5.293 -0.504 1.00 61.56 146 GLY A O 1
ATOM 1190 N N . SER A 1 147 ? -20.478 -5.740 -1.497 1.00 73.88 147 SER A N 1
ATOM 1191 C CA . SER A 1 147 ? -20.510 -7.188 -1.227 1.00 73.88 147 SER A CA 1
ATOM 1192 C C . SER A 1 147 ? -19.297 -7.943 -1.786 1.00 73.88 147 SER A C 1
ATOM 1194 O O . SER A 1 147 ? -19.056 -9.089 -1.425 1.00 73.88 147 SER A O 1
ATOM 1196 N N . TRP A 1 148 ? -18.515 -7.293 -2.650 1.00 85.19 148 TRP A N 1
ATOM 1197 C CA . TRP A 1 148 ? -17.281 -7.812 -3.221 1.00 85.19 148 TRP A CA 1
ATOM 1198 C C . TRP A 1 148 ? -16.137 -7.962 -2.206 1.00 85.19 148 TRP A C 1
ATOM 1200 O O . TRP A 1 148 ? -15.215 -8.739 -2.459 1.00 85.19 148 TRP A O 1
ATOM 1210 N N . ILE A 1 149 ? -16.141 -7.223 -1.086 1.00 88.19 149 ILE A N 1
ATOM 1211 C CA . ILE A 1 149 ? -15.067 -7.344 -0.092 1.00 88.19 149 ILE A CA 1
ATOM 1212 C C . ILE A 1 149 ? -15.276 -8.650 0.685 1.00 88.19 149 ILE A C 1
ATOM 1214 O O . ILE A 1 149 ? -16.329 -8.811 1.303 1.00 88.19 149 ILE A O 1
ATOM 1218 N N . PRO A 1 150 ? -14.285 -9.563 0.730 1.00 91.25 150 PRO A N 1
ATOM 1219 C CA . PRO A 1 150 ? -14.438 -10.828 1.440 1.00 91.25 150 PRO A CA 1
ATOM 1220 C C . PRO A 1 150 ? -14.801 -10.630 2.917 1.00 91.25 150 PRO A C 1
ATOM 1222 O O . PRO A 1 150 ? -14.160 -9.847 3.623 1.00 91.25 150 PRO A O 1
ATOM 1225 N N . GLU A 1 151 ? -15.776 -11.392 3.420 1.00 89.38 151 GLU A N 1
ATOM 1226 C CA . GLU A 1 151 ? -16.235 -11.268 4.812 1.00 89.38 151 GLU A CA 1
ATOM 1227 C C . GLU A 1 151 ? -15.109 -11.539 5.821 1.00 89.38 151 GLU A C 1
ATOM 1229 O O . GLU A 1 151 ? -15.027 -10.887 6.862 1.00 89.38 151 GLU A O 1
ATOM 1234 N N . SER A 1 152 ? -14.182 -12.447 5.500 1.00 91.50 152 SER A N 1
ATOM 1235 C CA . SER A 1 152 ? -12.985 -12.698 6.312 1.00 91.50 152 SER A CA 1
ATOM 1236 C C . SER A 1 152 ? -12.107 -11.449 6.446 1.00 91.50 152 SER A C 1
ATOM 1238 O O . SER A 1 152 ? -11.664 -11.121 7.550 1.00 91.50 152 SER A O 1
ATOM 1240 N N . PHE A 1 153 ? -11.920 -10.708 5.352 1.00 91.94 153 PHE A N 1
ATOM 1241 C CA . PHE A 1 153 ? -11.169 -9.456 5.326 1.00 91.94 153 PHE A CA 1
ATOM 1242 C C . PHE A 1 153 ? -11.875 -8.370 6.150 1.00 91.94 153 PHE A C 1
ATOM 1244 O O . PHE A 1 153 ? -11.240 -7.684 6.954 1.00 91.94 153 PHE A O 1
ATOM 1251 N N . LEU A 1 154 ? -13.205 -8.270 6.040 1.00 90.06 154 LEU A N 1
ATOM 1252 C CA . LEU A 1 154 ? -14.005 -7.359 6.862 1.00 90.06 154 LEU A CA 1
ATOM 1253 C C . LEU A 1 154 ? -13.945 -7.717 8.349 1.00 90.06 154 LEU A C 1
ATOM 1255 O O . LEU A 1 154 ? -13.766 -6.833 9.186 1.00 90.06 154 LEU A O 1
ATOM 1259 N N . LYS A 1 155 ? -14.058 -9.001 8.701 1.00 91.44 155 LYS A N 1
ATOM 1260 C CA . LYS A 1 155 ? -13.987 -9.480 10.087 1.00 91.44 155 LYS A CA 1
ATOM 1261 C C . LYS A 1 155 ? -12.625 -9.177 10.711 1.00 91.44 155 LYS A C 1
ATOM 1263 O O . LYS A 1 155 ? -12.588 -8.631 11.816 1.00 91.44 155 LYS A O 1
ATOM 1268 N N . ALA A 1 156 ? -11.536 -9.453 9.994 1.00 93.81 156 ALA A N 1
ATOM 1269 C CA . ALA A 1 156 ? -10.181 -9.111 10.425 1.00 93.81 156 ALA A CA 1
ATOM 1270 C C . ALA A 1 156 ? -10.011 -7.591 10.590 1.00 93.81 156 ALA A C 1
ATOM 1272 O O . ALA A 1 156 ? -9.516 -7.122 11.615 1.00 93.81 156 ALA A O 1
ATOM 1273 N N . GLY A 1 157 ? -10.510 -6.808 9.631 1.00 92.94 157 GLY A N 1
ATOM 1274 C CA . GLY A 1 157 ? -10.534 -5.349 9.702 1.00 92.94 157 GLY A CA 1
ATOM 1275 C C . GLY A 1 157 ? -11.294 -4.812 10.920 1.00 92.94 157 GLY A C 1
ATOM 1276 O O . GLY A 1 157 ? -10.802 -3.930 11.622 1.00 92.94 157 GLY A O 1
ATOM 1277 N N . ARG A 1 158 ? -12.469 -5.378 11.233 1.00 92.19 158 ARG A N 1
ATOM 1278 C CA . ARG A 1 158 ? -13.259 -5.015 12.423 1.00 92.19 158 ARG A CA 1
ATOM 1279 C C . ARG A 1 158 ? -12.527 -5.340 13.720 1.00 92.19 158 ARG A C 1
ATOM 1281 O O . ARG A 1 158 ? -12.633 -4.554 14.657 1.00 92.19 158 ARG A O 1
ATOM 1288 N N . HIS A 1 159 ? -11.823 -6.470 13.787 1.00 94.94 159 HIS A N 1
ATOM 1289 C CA . HIS A 1 159 ? -10.999 -6.820 14.943 1.00 94.94 159 HIS A CA 1
ATOM 1290 C C . HIS A 1 159 ? -9.859 -5.808 15.128 1.00 94.94 159 HIS A C 1
ATOM 1292 O O . HIS A 1 159 ? -9.804 -5.152 16.165 1.00 94.94 159 HIS A O 1
ATOM 1298 N N . ARG A 1 160 ? -9.056 -5.565 14.084 1.00 97.06 160 ARG A N 1
ATOM 1299 C CA . ARG A 1 160 ? -7.961 -4.578 14.102 1.00 97.06 160 ARG A CA 1
ATOM 1300 C C . ARG A 1 160 ? -8.430 -3.179 14.479 1.00 97.06 160 ARG A C 1
ATOM 1302 O O . ARG A 1 160 ? -7.785 -2.509 15.273 1.00 97.06 160 ARG A O 1
ATOM 1309 N N . ARG A 1 161 ? -9.594 -2.754 13.973 1.00 95.00 161 ARG A N 1
ATOM 1310 C CA . ARG A 1 161 ? -10.222 -1.482 14.356 1.00 95.00 161 ARG A CA 1
ATOM 1311 C C . ARG A 1 161 ? -10.493 -1.403 15.859 1.00 95.00 161 ARG A C 1
ATOM 1313 O O . ARG A 1 161 ? -10.279 -0.350 16.443 1.00 95.00 161 ARG A O 1
ATOM 1320 N N . ARG A 1 162 ? -11.002 -2.474 16.483 1.00 95.31 162 ARG A N 1
ATOM 1321 C CA . ARG A 1 162 ? -11.266 -2.479 17.934 1.00 95.31 162 ARG A CA 1
ATOM 1322 C C . ARG A 1 162 ? -9.969 -2.297 18.712 1.00 95.31 162 ARG A C 1
ATOM 1324 O O . ARG A 1 162 ? -9.939 -1.457 19.601 1.00 95.31 162 ARG A O 1
ATOM 1331 N N . GLU A 1 163 ? -8.915 -3.020 18.340 1.00 97.56 163 GLU A N 1
ATOM 1332 C CA . GLU A 1 163 ? -7.601 -2.876 18.978 1.00 97.56 163 GLU A CA 1
ATOM 1333 C C . GLU A 1 163 ? -7.017 -1.474 18.766 1.00 97.56 163 GLU A C 1
ATOM 1335 O O . GLU A 1 163 ? -6.536 -0.855 19.711 1.00 97.56 163 GLU A O 1
ATOM 1340 N N . PHE A 1 164 ? -7.158 -0.913 17.562 1.00 97.06 164 PHE A N 1
ATOM 1341 C CA . PHE A 1 164 ? -6.725 0.453 17.271 1.00 97.06 164 PHE A CA 1
ATOM 1342 C C . PHE A 1 164 ? -7.463 1.486 18.131 1.00 97.06 164 PHE A C 1
ATOM 1344 O O . PHE A 1 164 ? -6.837 2.361 18.718 1.00 97.06 164 PHE A O 1
ATOM 1351 N N . VAL A 1 165 ? -8.788 1.378 18.261 1.00 96.81 165 VAL A N 1
ATOM 1352 C CA . VAL A 1 165 ? -9.593 2.315 19.065 1.00 96.81 165 VAL A CA 1
ATOM 1353 C C . VAL A 1 165 ? -9.271 2.222 20.558 1.00 96.81 165 VAL A C 1
ATOM 1355 O O . VAL A 1 165 ? -9.325 3.246 21.232 1.00 96.81 165 VAL A O 1
ATOM 1358 N N . LYS A 1 166 ? -8.902 1.045 21.082 1.00 96.62 166 LYS A N 1
ATOM 1359 C CA . LYS A 1 166 ? -8.451 0.919 22.481 1.00 96.62 166 LYS A CA 1
ATOM 1360 C C . LYS A 1 166 ? -7.215 1.778 22.762 1.00 96.62 166 LYS A C 1
ATOM 1362 O O . LYS A 1 166 ? -7.125 2.363 23.833 1.00 96.62 166 LYS A O 1
ATOM 1367 N N . LEU A 1 167 ? -6.286 1.848 21.806 1.00 96.44 167 LEU A N 1
ATOM 1368 C CA . LEU A 1 167 ? -5.036 2.603 21.939 1.00 96.44 167 LEU A CA 1
ATOM 1369 C C . LEU A 1 167 ? -5.169 4.070 21.500 1.00 96.44 167 LEU A C 1
ATOM 1371 O O . LEU A 1 167 ? -4.460 4.929 22.015 1.00 96.44 167 LEU A O 1
ATOM 1375 N N . TYR A 1 168 ? -6.098 4.368 20.588 1.00 96.25 168 TYR A N 1
ATOM 1376 C CA . TYR A 1 168 ? -6.349 5.707 20.044 1.00 96.25 168 TYR A CA 1
ATOM 1377 C C . TYR A 1 168 ? -7.840 6.082 20.156 1.00 96.25 168 TYR A C 1
ATOM 1379 O O . TYR A 1 168 ? -8.535 6.189 19.132 1.00 96.25 168 TYR A O 1
ATOM 1387 N N . PRO A 1 169 ? -8.358 6.284 21.384 1.00 95.12 169 PRO A N 1
ATOM 1388 C CA . PRO A 1 169 ? -9.790 6.467 21.642 1.00 95.12 169 PRO A CA 1
ATOM 1389 C C . PRO A 1 169 ? -10.390 7.695 20.946 1.00 95.12 169 PRO A C 1
ATOM 1391 O O . PRO A 1 169 ? -11.545 7.650 20.518 1.00 95.12 169 PRO A O 1
ATOM 1394 N N . ASP A 1 170 ? -9.604 8.749 20.716 1.00 94.19 170 ASP A N 1
ATOM 1395 C CA . ASP A 1 170 ? -10.050 9.964 20.014 1.00 94.19 170 ASP A CA 1
ATOM 1396 C C . ASP A 1 170 ? -10.504 9.694 18.571 1.00 94.19 170 ASP A C 1
ATOM 1398 O O . ASP A 1 170 ? -11.319 10.424 17.997 1.00 94.19 170 ASP A O 1
ATOM 1402 N N . THR A 1 171 ? -10.043 8.591 17.975 1.00 92.94 171 THR A N 1
ATOM 1403 C CA . THR A 1 171 ? -10.465 8.196 16.629 1.00 92.94 171 THR A CA 1
ATOM 1404 C C . THR A 1 171 ? -11.868 7.582 16.599 1.00 92.94 171 THR A C 1
ATOM 1406 O O . THR A 1 171 ? -12.488 7.555 15.535 1.00 92.94 171 THR A O 1
ATOM 1409 N N . ALA A 1 172 ? -12.432 7.152 17.740 1.00 89.69 172 ALA A N 1
ATOM 1410 C CA . ALA A 1 172 ? -13.712 6.434 17.829 1.00 89.69 172 ALA A CA 1
ATOM 1411 C C . ALA A 1 172 ? -14.875 7.158 17.128 1.00 89.69 172 ALA A C 1
ATOM 1413 O O . ALA A 1 172 ? -15.667 6.532 16.418 1.00 89.69 172 ALA A O 1
ATOM 1414 N N . LYS A 1 173 ? -14.947 8.488 17.272 1.00 87.56 173 LYS A N 1
ATOM 1415 C CA . LYS A 1 173 ? -15.986 9.322 16.642 1.00 87.56 173 LYS A CA 1
ATOM 1416 C C . LYS A 1 173 ? -15.900 9.334 15.112 1.00 87.56 173 LYS A C 1
ATOM 1418 O O . LYS A 1 173 ? -16.920 9.500 14.450 1.00 87.56 173 LYS A O 1
ATOM 1423 N N . HIS A 1 174 ? -14.710 9.156 14.543 1.00 88.19 174 HIS A N 1
ATOM 1424 C CA . HIS A 1 174 ? -14.532 9.071 13.094 1.00 88.19 174 HIS A CA 1
ATOM 1425 C C . HIS A 1 174 ? -14.984 7.701 12.578 1.00 88.19 174 HIS A C 1
ATOM 1427 O O . HIS A 1 174 ? -15.692 7.613 11.578 1.00 88.19 174 HIS A O 1
ATOM 1433 N N . TRP A 1 175 ? -14.664 6.631 13.311 1.00 85.75 175 TRP A N 1
ATOM 1434 C CA . TRP A 1 175 ? -15.072 5.269 12.963 1.00 85.75 175 TRP A CA 1
ATOM 1435 C C . TRP A 1 175 ? -16.587 5.057 12.989 1.00 85.75 175 TRP A C 1
ATOM 1437 O O . TRP A 1 175 ? -17.096 4.289 12.175 1.00 85.75 175 TRP A O 1
ATOM 1447 N N . SER A 1 176 ? -17.320 5.724 13.888 1.00 80.06 176 SER A N 1
ATOM 1448 C CA . SER A 1 176 ? -18.787 5.608 13.961 1.00 80.06 176 SER A CA 1
ATOM 1449 C C . SER A 1 176 ? -19.503 6.201 12.742 1.00 80.06 176 SER A C 1
ATOM 1451 O O . SER A 1 176 ? -20.645 5.836 12.459 1.00 80.06 176 SER A O 1
ATOM 1453 N N . ARG A 1 177 ? -18.826 7.073 11.984 1.00 78.19 177 ARG A N 1
ATOM 1454 C CA . ARG A 1 177 ? -19.329 7.615 10.714 1.00 78.19 177 ARG A CA 1
ATOM 1455 C C . ARG A 1 177 ? -19.210 6.610 9.563 1.00 78.19 177 ARG A C 1
ATOM 1457 O O . ARG A 1 177 ? -19.898 6.766 8.559 1.00 78.19 177 ARG A O 1
ATOM 1464 N N . ILE A 1 178 ? -18.407 5.551 9.713 1.00 74.38 178 ILE A N 1
ATOM 1465 C CA . ILE A 1 178 ? -18.306 4.457 8.739 1.00 74.38 178 ILE A CA 1
ATOM 1466 C C . ILE A 1 178 ? -19.473 3.481 8.964 1.00 74.38 178 ILE A C 1
ATOM 1468 O O . ILE A 1 178 ? -19.414 2.618 9.843 1.00 74.38 178 ILE A O 1
ATOM 1472 N N . LYS A 1 179 ? -20.548 3.606 8.173 1.00 60.31 179 LYS A N 1
ATOM 1473 C CA . LYS A 1 179 ? -21.730 2.728 8.259 1.00 60.31 179 LYS A CA 1
ATOM 1474 C C . LYS A 1 179 ? -21.679 1.587 7.223 1.00 60.31 179 LYS A C 1
ATOM 1476 O O . LYS A 1 179 ? -21.469 1.862 6.043 1.00 60.31 179 LYS A O 1
ATOM 1481 N N . PRO A 1 180 ? -21.903 0.318 7.619 1.00 53.91 180 PRO A N 1
ATOM 1482 C CA . PRO A 1 180 ? -22.153 -0.782 6.684 1.00 53.91 180 PRO A CA 1
ATOM 1483 C C . PRO A 1 180 ? -23.495 -0.615 5.954 1.00 53.91 180 PRO A C 1
ATOM 1485 O O . PRO A 1 180 ? -24.428 -0.020 6.492 1.00 53.91 180 PRO A O 1
ATOM 1488 N N . ARG A 1 181 ? -23.618 -1.209 4.761 1.00 48.69 181 ARG A N 1
ATOM 1489 C CA . ARG A 1 181 ? -24.803 -1.127 3.883 1.00 48.69 181 ARG A CA 1
ATOM 1490 C C . ARG A 1 181 ? -26.093 -1.733 4.479 1.00 48.69 181 ARG A C 1
ATOM 1492 O O . ARG A 1 181 ? -27.171 -1.442 3.987 1.00 48.69 181 ARG A O 1
ATOM 1499 N N . HIS A 1 182 ? -26.031 -2.484 5.581 1.00 42.03 182 HIS A N 1
ATOM 1500 C CA . HIS A 1 182 ? -27.206 -3.153 6.170 1.00 42.03 182 HIS A CA 1
ATOM 1501 C C . HIS A 1 182 ? -27.994 -2.349 7.221 1.00 42.03 182 HIS A C 1
ATOM 1503 O O . HIS A 1 182 ? -28.708 -2.933 8.027 1.00 42.03 182 HIS A O 1
ATOM 1509 N N . ALA A 1 183 ? -27.916 -1.017 7.220 1.00 37.50 183 ALA A N 1
ATOM 1510 C CA . ALA A 1 183 ? -28.795 -0.184 8.054 1.00 37.50 183 ALA A CA 1
ATOM 1511 C C . ALA A 1 183 ? -29.973 0.447 7.283 1.00 37.50 183 ALA A C 1
ATOM 1513 O O . ALA A 1 183 ? -30.677 1.283 7.844 1.00 37.50 183 ALA A O 1
ATOM 1514 N N . LEU A 1 184 ? -30.185 0.078 6.012 1.00 34.56 184 LEU A N 1
ATOM 1515 C CA . LEU A 1 184 ? -31.249 0.637 5.166 1.00 34.56 184 LEU A CA 1
ATOM 1516 C C . LEU A 1 184 ? -32.195 -0.409 4.549 1.00 34.56 184 LEU A C 1
ATOM 1518 O O . LEU A 1 184 ? -32.988 -0.040 3.697 1.00 34.56 184 LEU A O 1
ATOM 1522 N N . ASP A 1 185 ? -32.174 -1.666 5.012 1.00 35.12 185 ASP A N 1
ATOM 1523 C CA . ASP A 1 185 ? -33.047 -2.727 4.465 1.00 35.12 185 ASP A CA 1
ATOM 1524 C C . ASP A 1 185 ? -33.723 -3.608 5.539 1.00 35.12 185 ASP A C 1
ATOM 1526 O O . ASP A 1 185 ? -33.985 -4.788 5.342 1.00 35.12 185 ASP A O 1
ATOM 1530 N N . THR A 1 186 ? -34.022 -3.035 6.710 1.00 33.53 186 THR A N 1
ATOM 1531 C CA . THR A 1 186 ? -34.880 -3.669 7.738 1.00 33.53 186 THR A CA 1
ATOM 1532 C C . THR A 1 186 ? -36.037 -2.768 8.164 1.00 33.53 186 THR A C 1
ATOM 1534 O O . THR A 1 186 ? -36.395 -2.672 9.337 1.00 33.53 186 THR A O 1
ATOM 1537 N N . ARG A 1 187 ? -36.650 -2.099 7.186 1.00 35.72 187 ARG A N 1
ATOM 1538 C CA . ARG A 1 187 ? -38.032 -1.623 7.297 1.00 35.72 187 ARG A CA 1
ATOM 1539 C C . ARG A 1 187 ? -38.750 -1.867 5.979 1.00 35.72 187 ARG A C 1
ATOM 1541 O O . ARG A 1 187 ? -38.787 -0.973 5.141 1.00 35.72 187 ARG A O 1
ATOM 1548 N N . LYS A 1 188 ? -39.302 -3.066 5.834 1.00 33.34 188 LYS A N 1
ATOM 1549 C CA . LYS A 1 188 ? -40.638 -3.335 5.298 1.00 33.34 188 LYS A CA 1
ATOM 1550 C C . LYS A 1 188 ? -41.084 -4.696 5.808 1.00 33.34 188 LYS A C 1
ATOM 1552 O O . LYS A 1 188 ? -40.223 -5.600 5.834 1.00 33.34 188 LYS A O 1
#

pLDDT: mean 86.68, std 14.28, range [33.34, 97.81]

Sequence (188 aa):
MSRSPNDINMLVLGCSFTQEELKRRVVAANVSFYLIASKNIYATYKVLWYRLPGYRRSCKVDLLFPGIMNIPRVPTDIIVHRRHPSHNQTLPLIPIIPLLLLKLQAWMDHGESTKYYMNAKQPTDVRDITELLNIFVTASNLWELGSWIPESFLKAGRHRRREFVKLYPDTAKHWSRIKPRHALDTRK

Radius of gyration: 18.51 Å; chains: 1; bounding box: 62×35×44 Å